Protein AF-A0A080N289-F1 (afdb_monomer_lite)

Structure (mmCIF, N/CA/C/O backbone):
data_AF-A0A080N289-F1
#
_entry.id   AF-A0A080N289-F1
#
loop_
_atom_site.group_PDB
_atom_site.id
_atom_site.type_symbol
_atom_site.label_atom_id
_atom_site.label_alt_id
_atom_site.label_comp_id
_atom_site.label_asym_id
_atom_site.label_entity_id
_atom_site.label_seq_id
_atom_site.pdbx_PDB_ins_code
_atom_site.Cartn_x
_atom_site.Cartn_y
_atom_site.Cartn_z
_atom_site.occupancy
_atom_site.B_iso_or_equiv
_atom_site.auth_seq_id
_atom_site.auth_comp_id
_atom_site.auth_asym_id
_atom_site.auth_atom_id
_atom_site.pdbx_PDB_model_num
ATOM 1 N N . MET A 1 1 ? -52.847 -7.369 46.283 1.00 54.53 1 MET A N 1
ATOM 2 C CA . MET A 1 1 ? -52.368 -6.307 47.189 1.00 54.53 1 MET A CA 1
ATOM 3 C C . MET A 1 1 ? -50.982 -5.919 46.715 1.00 54.53 1 MET A C 1
ATOM 5 O O . MET A 1 1 ? -50.168 -6.812 46.526 1.00 54.53 1 MET A O 1
ATOM 9 N N . ALA A 1 2 ? -50.758 -4.653 46.368 1.00 59.72 2 ALA A N 1
ATOM 10 C CA . ALA A 1 2 ? -49.418 -4.186 46.033 1.00 59.72 2 ALA A CA 1
ATOM 11 C C . ALA A 1 2 ? -48.686 -3.954 47.357 1.00 59.72 2 ALA A C 1
ATOM 13 O O . ALA A 1 2 ? -49.132 -3.120 48.137 1.00 59.72 2 ALA A O 1
ATOM 14 N N . GLU A 1 3 ? -47.638 -4.728 47.634 1.00 76.12 3 GLU A N 1
ATOM 15 C CA . GLU A 1 3 ? -46.719 -4.425 48.734 1.00 76.12 3 GLU A CA 1
ATOM 16 C C . GLU A 1 3 ? -46.164 -3.019 48.518 1.00 76.12 3 GLU A C 1
ATOM 18 O O . GLU A 1 3 ? -45.589 -2.711 47.465 1.00 76.12 3 GLU A O 1
ATOM 23 N N . GLU A 1 4 ? -46.410 -2.149 49.489 1.00 86.12 4 GLU A N 1
ATOM 24 C CA . GLU A 1 4 ? -45.895 -0.794 49.487 1.00 86.12 4 GLU A CA 1
ATOM 25 C C . GLU A 1 4 ? -44.380 -0.879 49.689 1.00 86.12 4 GLU A C 1
ATOM 27 O O . GLU A 1 4 ? -43.896 -1.416 50.682 1.00 86.12 4 GLU A O 1
ATOM 32 N N . LYS A 1 5 ? -43.614 -0.445 48.684 1.00 91.31 5 LYS A N 1
ATOM 33 C CA . LYS A 1 5 ? -42.153 -0.522 48.748 1.00 91.31 5 LYS A CA 1
ATOM 34 C C . LYS A 1 5 ? -41.648 0.459 49.797 1.00 91.31 5 LYS A C 1
ATOM 36 O O . LYS A 1 5 ? -41.964 1.646 49.710 1.00 91.31 5 LYS A O 1
ATOM 41 N N . THR A 1 6 ? -40.798 -0.018 50.700 1.00 94.50 6 THR A N 1
ATOM 42 C CA . THR A 1 6 ? -40.092 0.843 51.649 1.00 94.50 6 THR A CA 1
ATOM 43 C C . THR A 1 6 ? -39.233 1.875 50.900 1.00 94.50 6 THR A C 1
ATOM 45 O O . THR A 1 6 ? -38.736 1.600 49.793 1.00 94.50 6 THR A O 1
ATOM 48 N N . PRO A 1 7 ? -39.085 3.100 51.436 1.00 95.81 7 PRO A N 1
ATOM 49 C CA . PRO A 1 7 ? -38.303 4.151 50.786 1.00 95.81 7 PRO A CA 1
ATOM 50 C C . PRO A 1 7 ? -36.846 3.726 50.527 1.00 95.81 7 PRO A C 1
ATOM 52 O O . PRO A 1 7 ? -36.263 4.121 49.513 1.00 95.81 7 PRO A O 1
ATOM 55 N N . GLU A 1 8 ? -36.283 2.861 51.369 1.00 96.06 8 GLU A N 1
ATOM 56 C CA . GLU A 1 8 ? -34.953 2.264 51.238 1.00 96.06 8 GLU A CA 1
ATOM 57 C C . GLU A 1 8 ? -34.857 1.372 49.991 1.00 96.06 8 GLU A C 1
ATOM 59 O O . GLU A 1 8 ? -33.937 1.530 49.182 1.00 96.06 8 GLU A O 1
ATOM 64 N N . ILE A 1 9 ? -35.841 0.491 49.767 1.00 95.00 9 ILE A N 1
ATOM 65 C CA . ILE A 1 9 ? -35.911 -0.358 48.568 1.00 95.00 9 ILE A CA 1
ATOM 66 C C . ILE A 1 9 ? -36.059 0.495 47.304 1.00 95.00 9 ILE A C 1
ATOM 68 O O . ILE A 1 9 ? -35.406 0.223 46.291 1.00 95.00 9 ILE A O 1
ATOM 72 N N . VAL A 1 10 ? -36.871 1.557 47.348 1.00 95.94 10 VAL A N 1
ATOM 73 C CA . VAL A 1 10 ? -37.008 2.496 46.221 1.00 95.94 10 VAL A CA 1
ATOM 74 C C . VAL A 1 10 ? -35.675 3.190 45.923 1.00 95.94 10 VAL A C 1
ATOM 76 O O . VAL A 1 10 ? -35.299 3.320 44.752 1.00 95.94 10 VAL A O 1
ATOM 79 N N . ASN A 1 11 ? -34.935 3.608 46.952 1.00 96.62 11 ASN A N 1
ATOM 80 C CA . ASN A 1 11 ? -33.621 4.226 46.791 1.00 96.62 11 ASN A CA 1
ATOM 81 C C . ASN A 1 11 ? -32.588 3.244 46.210 1.00 96.62 11 ASN A C 1
ATOM 83 O O . ASN A 1 11 ? -31.896 3.570 45.244 1.00 96.62 11 ASN A O 1
ATOM 87 N N . MET A 1 12 ? -32.547 2.007 46.713 1.00 96.81 12 MET A N 1
ATOM 88 C CA . MET A 1 12 ? -31.700 0.940 46.174 1.00 96.81 12 MET A CA 1
ATOM 89 C C . MET A 1 12 ? -32.019 0.655 44.697 1.00 96.81 12 MET A C 1
ATOM 91 O O . MET A 1 12 ? -31.103 0.535 43.882 1.00 96.81 12 MET A O 1
ATOM 95 N N . GLU A 1 13 ? -33.297 0.586 44.307 1.00 95.94 13 GLU A N 1
ATOM 96 C CA . GLU A 1 13 ? -33.691 0.405 42.903 1.00 95.94 13 GLU A CA 1
ATOM 97 C C . GLU A 1 13 ? -33.211 1.560 42.011 1.00 95.94 13 GLU A C 1
ATOM 99 O O . GLU A 1 13 ? -32.752 1.323 40.886 1.00 95.94 13 GLU A O 1
ATOM 104 N N . ARG A 1 14 ? -33.299 2.808 42.493 1.00 97.44 14 ARG A N 1
ATOM 105 C CA . ARG A 1 14 ? -32.785 3.990 41.779 1.00 97.44 14 ARG A CA 1
ATOM 106 C C . ARG A 1 14 ? -31.269 3.917 41.616 1.00 97.44 14 ARG A C 1
ATOM 108 O O . ARG A 1 14 ? -30.787 4.053 40.491 1.00 97.44 14 ARG A O 1
ATOM 115 N N . ALA A 1 15 ? -30.534 3.618 42.686 1.00 97.38 15 ALA A N 1
ATOM 116 C CA . ALA A 1 15 ? -29.082 3.455 42.641 1.00 97.38 15 ALA A CA 1
ATOM 117 C C . ALA A 1 15 ? -28.666 2.303 41.708 1.00 97.38 15 ALA A C 1
ATOM 119 O O . ALA A 1 15 ? -27.735 2.436 40.915 1.00 97.38 15 ALA A O 1
ATOM 120 N N . GLN A 1 16 ? -29.416 1.196 41.703 1.00 97.31 16 GLN A N 1
ATOM 121 C CA . GLN A 1 16 ? -29.164 0.069 40.807 1.00 97.31 16 GLN A CA 1
ATOM 122 C C . GLN A 1 16 ? -29.378 0.444 39.336 1.00 97.31 16 GLN A C 1
ATOM 124 O O . GLN A 1 16 ? -28.618 0.004 38.470 1.00 97.31 16 GLN A O 1
ATOM 129 N N . LYS A 1 17 ? -30.420 1.227 39.029 1.00 97.81 17 LYS A N 1
ATOM 130 C CA . LYS A 1 17 ? -30.654 1.746 37.673 1.00 97.81 17 LYS A CA 1
ATOM 131 C C . LYS A 1 17 ? -29.531 2.691 37.247 1.00 97.81 17 LYS A C 1
ATOM 133 O O . LYS A 1 17 ? -29.008 2.504 36.153 1.00 97.81 17 LYS A O 1
ATOM 138 N N . ALA A 1 18 ? -29.119 3.613 38.118 1.00 97.81 18 ALA A N 1
ATOM 139 C CA . ALA A 1 18 ? -28.013 4.532 37.857 1.00 97.81 18 ALA A CA 1
ATOM 140 C C . ALA A 1 18 ? -26.696 3.783 37.590 1.00 97.81 18 ALA A C 1
ATOM 142 O O . ALA A 1 18 ? -26.040 4.036 36.584 1.00 97.81 18 ALA A O 1
ATOM 143 N N . TYR A 1 19 ? -26.353 2.779 38.406 1.00 98.06 19 TYR A N 1
ATOM 144 C CA . TYR A 1 19 ? -25.173 1.938 38.176 1.00 98.06 19 TYR A CA 1
ATOM 145 C C . TYR A 1 19 ? -25.240 1.174 36.848 1.00 98.06 19 TYR A C 1
ATOM 147 O O . TYR A 1 19 ? -24.257 1.108 36.111 1.00 98.06 19 TYR A O 1
ATOM 155 N N . LYS A 1 20 ? -26.405 0.612 36.496 1.00 97.94 20 LYS A N 1
ATOM 156 C CA . LYS A 1 20 ? -26.589 -0.051 35.193 1.00 97.94 20 LYS A CA 1
ATOM 157 C C . LYS A 1 20 ? -26.393 0.919 34.029 1.00 97.94 20 LYS A C 1
ATOM 159 O O . LYS A 1 20 ? -25.744 0.534 33.062 1.00 97.94 20 LYS A O 1
ATOM 164 N N . GLN A 1 21 ? -26.930 2.136 34.132 1.00 98.12 21 GLN A N 1
ATOM 165 C CA . GLN A 1 21 ? -26.775 3.186 33.124 1.00 98.12 21 GLN A CA 1
ATOM 166 C C . GLN A 1 21 ? -25.309 3.610 32.978 1.00 98.12 21 GLN A C 1
ATOM 168 O O . GLN A 1 21 ? -24.787 3.572 31.866 1.00 98.12 21 GLN A O 1
ATOM 173 N N . ALA A 1 22 ? -24.622 3.898 34.088 1.00 98.00 22 ALA A N 1
ATOM 174 C CA . ALA A 1 22 ? -23.199 4.242 34.094 1.00 98.00 22 ALA A CA 1
ATOM 175 C C . ALA A 1 22 ? -22.341 3.118 33.490 1.00 98.00 22 ALA A C 1
ATOM 177 O O . ALA A 1 22 ? -21.486 3.356 32.641 1.00 98.00 22 ALA A O 1
ATOM 178 N N . ARG A 1 23 ? -22.628 1.857 33.840 1.00 98.19 23 ARG A N 1
ATOM 179 C CA . ARG A 1 23 ? -21.943 0.692 33.264 1.00 98.19 23 ARG A CA 1
ATOM 180 C C . ARG A 1 23 ? -22.181 0.549 31.763 1.00 98.19 23 ARG A C 1
ATOM 182 O O . ARG A 1 23 ? -21.256 0.172 31.044 1.00 98.19 23 ARG A O 1
ATOM 189 N N . SER A 1 24 ? -23.408 0.774 31.288 1.00 97.50 24 SER A N 1
ATOM 190 C CA . SER A 1 24 ? -23.693 0.728 29.851 1.00 97.50 24 SER A CA 1
ATOM 191 C C . SER A 1 24 ? -23.021 1.868 29.092 1.00 97.50 24 SER A C 1
ATOM 193 O O . SER A 1 24 ? -22.493 1.601 28.018 1.00 97.50 24 SER A O 1
ATOM 195 N N . ALA A 1 25 ? -22.992 3.077 29.665 1.00 97.94 25 ALA A N 1
ATOM 196 C CA . ALA A 1 25 ? -22.320 4.239 29.089 1.00 97.94 25 ALA A CA 1
ATOM 197 C C . ALA A 1 25 ? -20.815 3.974 28.949 1.00 97.94 25 ALA A C 1
ATOM 199 O O . ALA A 1 25 ? -20.335 3.876 27.828 1.00 97.94 25 ALA A O 1
ATOM 200 N N . TYR A 1 26 ? -20.128 3.632 30.048 1.00 98.00 26 TYR A N 1
ATOM 201 C CA . TYR A 1 26 ? -18.701 3.275 30.030 1.00 98.00 26 TYR A CA 1
ATOM 202 C C . TYR A 1 26 ? -18.375 2.175 29.007 1.00 98.00 26 TYR A C 1
ATOM 204 O O . TYR A 1 26 ? -17.393 2.246 28.268 1.00 98.00 26 TYR A O 1
ATOM 212 N N . LYS A 1 27 ? -19.212 1.128 28.928 1.00 98.25 27 LYS A N 1
ATOM 213 C CA . LYS A 1 27 ? -19.025 0.057 27.939 1.00 98.25 27 LYS A CA 1
ATOM 214 C C . LYS A 1 27 ? -19.162 0.576 26.501 1.00 98.25 27 LYS A C 1
ATOM 216 O O . LYS A 1 27 ? -18.418 0.103 25.641 1.00 98.25 27 LYS A O 1
ATOM 221 N N . SER A 1 28 ? -20.121 1.466 26.244 1.00 97.75 28 SER A N 1
ATOM 222 C CA . SER A 1 28 ? -20.318 2.092 24.934 1.00 97.75 28 SER A CA 1
ATOM 223 C C . SER A 1 28 ? -19.118 2.958 24.576 1.00 97.75 28 SER A C 1
ATOM 225 O O . SER A 1 28 ? -18.465 2.680 23.576 1.00 97.75 28 SER A O 1
ATOM 227 N N . ASP A 1 29 ? -18.746 3.891 25.452 1.00 97.75 29 ASP A N 1
ATOM 228 C CA . ASP A 1 29 ? -17.653 4.839 25.229 1.00 97.75 29 ASP A CA 1
ATOM 229 C C . ASP A 1 29 ? -16.335 4.105 24.962 1.00 97.75 29 ASP A C 1
ATOM 231 O O . ASP A 1 29 ? -15.631 4.377 23.987 1.00 97.75 29 ASP A O 1
ATOM 235 N N . ARG A 1 30 ? -16.033 3.074 25.764 1.00 98.12 30 ARG A N 1
ATOM 236 C CA . ARG A 1 30 ? -14.853 2.223 25.557 1.00 98.12 30 ARG A CA 1
ATOM 237 C C . ARG A 1 30 ? -14.904 1.476 24.222 1.00 98.12 30 ARG A C 1
ATOM 239 O O . ARG A 1 30 ? -13.872 1.302 23.571 1.00 98.12 30 ARG A O 1
ATOM 246 N N . SER A 1 31 ? -16.078 0.989 23.819 1.00 97.56 31 SER A N 1
ATOM 247 C CA . SER A 1 31 ? -16.265 0.311 22.530 1.00 97.56 31 SER A CA 1
ATOM 248 C C . SER A 1 31 ? -16.049 1.269 21.357 1.00 97.56 31 SER A C 1
ATOM 250 O O . SER A 1 31 ? -15.372 0.907 20.390 1.00 97.56 31 SER A O 1
ATOM 252 N N . ASP A 1 32 ? -16.573 2.488 21.456 1.00 97.94 32 ASP A N 1
ATOM 253 C CA . ASP A 1 32 ? -16.460 3.520 20.429 1.00 97.94 32 ASP A CA 1
ATOM 254 C C . ASP A 1 32 ? -15.014 4.001 20.290 1.00 97.94 32 ASP A C 1
ATOM 256 O O . ASP A 1 32 ? -14.463 3.977 19.187 1.00 97.94 32 ASP A O 1
ATOM 260 N N . ALA A 1 33 ? -14.337 4.294 21.404 1.00 97.75 33 ALA A N 1
ATOM 261 C CA . ALA A 1 33 ? -12.923 4.659 21.407 1.00 97.75 33 ALA A CA 1
ATOM 262 C C . ALA A 1 33 ? -12.034 3.543 20.824 1.00 97.75 33 ALA A C 1
ATOM 264 O O . ALA A 1 33 ? -11.161 3.799 19.990 1.00 97.75 33 ALA A O 1
ATOM 265 N N . LYS A 1 34 ? -12.304 2.274 21.170 1.00 98.19 34 LYS A N 1
ATOM 266 C CA . LYS A 1 34 ? -11.598 1.118 20.588 1.00 98.19 34 LYS A CA 1
ATOM 267 C C . LYS A 1 34 ? -11.824 1.000 19.080 1.00 98.19 34 LYS A C 1
ATOM 269 O O . LYS A 1 34 ? -10.902 0.653 18.337 1.00 98.19 34 LYS A O 1
ATOM 274 N N . SER A 1 35 ? -13.050 1.244 18.619 1.00 98.12 35 SER A N 1
ATOM 275 C CA . SER A 1 35 ? -13.394 1.246 17.195 1.00 98.12 35 SER A CA 1
ATOM 276 C C . SER A 1 35 ? -12.635 2.344 16.448 1.00 98.12 35 SER A C 1
ATOM 278 O O . SER A 1 35 ? -12.062 2.074 15.391 1.00 98.12 35 SER A O 1
ATOM 280 N N . THR A 1 36 ? -12.558 3.547 17.022 1.00 97.94 36 THR A N 1
ATOM 281 C CA . THR A 1 36 ? -11.788 4.679 16.486 1.00 97.94 36 THR A CA 1
ATOM 282 C C . THR A 1 36 ? -10.299 4.357 16.381 1.00 97.94 36 THR A C 1
ATOM 284 O O . THR A 1 36 ? -9.738 4.503 15.296 1.00 97.94 36 THR A O 1
ATOM 287 N N . LEU A 1 37 ? -9.680 3.807 17.433 1.00 98.31 37 LEU A N 1
ATOM 288 C CA . LEU A 1 37 ? -8.286 3.346 17.391 1.00 98.31 37 LEU A CA 1
ATOM 289 C C . LEU A 1 37 ? -8.055 2.330 16.265 1.00 98.31 37 LEU A C 1
ATOM 291 O O . LEU A 1 37 ? -7.133 2.474 15.464 1.00 98.31 37 LEU A O 1
ATOM 295 N N . LYS A 1 38 ? -8.933 1.329 16.143 1.00 98.44 38 LYS A N 1
ATOM 296 C CA . LYS A 1 38 ? -8.823 0.313 15.089 1.00 98.44 38 LYS A CA 1
ATOM 297 C C . LYS A 1 38 ? -8.975 0.906 13.684 1.00 98.44 38 LYS A C 1
ATOM 299 O O . LYS A 1 38 ? -8.338 0.425 12.750 1.00 98.44 38 LYS A O 1
ATOM 304 N N . LYS A 1 39 ? -9.841 1.909 13.506 1.00 98.31 39 LYS A N 1
ATOM 305 C CA . LYS A 1 39 ? -9.997 2.623 12.229 1.00 98.31 39 LYS A CA 1
ATOM 306 C C . LYS A 1 39 ? -8.739 3.419 11.886 1.00 98.31 39 LYS A C 1
ATOM 308 O O . LYS A 1 39 ? -8.278 3.300 10.757 1.00 98.31 39 LYS A O 1
ATOM 313 N N . ALA A 1 40 ? -8.169 4.146 12.849 1.00 98.25 40 ALA A N 1
ATOM 314 C CA . ALA A 1 40 ? -6.929 4.897 12.660 1.00 98.25 40 ALA A CA 1
ATOM 315 C C . ALA A 1 40 ? -5.768 3.972 12.258 1.00 98.25 40 ALA A C 1
ATOM 317 O O . ALA A 1 40 ? -5.129 4.204 11.238 1.00 98.25 40 ALA A O 1
ATOM 318 N N . GLN A 1 41 ? -5.581 2.858 12.978 1.00 98.38 41 GLN A N 1
ATOM 319 C CA . GLN A 1 41 ? -4.574 1.840 12.643 1.00 98.38 41 GLN A CA 1
ATOM 320 C C . GLN A 1 41 ? -4.761 1.284 11.226 1.00 98.38 41 GLN A C 1
ATOM 322 O O . GLN A 1 41 ? -3.815 1.219 10.452 1.00 98.38 41 GLN A O 1
ATOM 327 N N . ARG A 1 42 ? -5.997 0.928 10.853 1.00 98.44 42 ARG A N 1
ATOM 328 C CA . ARG A 1 42 ? -6.297 0.425 9.503 1.00 98.44 42 ARG A CA 1
ATOM 329 C C . ARG A 1 42 ? -6.046 1.454 8.406 1.00 98.44 42 ARG A C 1
ATOM 331 O O . ARG A 1 42 ? -5.695 1.044 7.306 1.00 98.44 42 ARG A O 1
ATOM 338 N N . SER A 1 43 ? -6.292 2.737 8.675 1.00 98.06 43 SER A N 1
ATOM 339 C CA . SER A 1 43 ? -5.995 3.810 7.723 1.00 98.06 43 SER A CA 1
ATOM 340 C C . SER A 1 43 ? -4.492 3.900 7.502 1.00 98.06 43 SER A C 1
ATOM 342 O O . SER A 1 43 ? -4.049 3.681 6.384 1.00 98.06 43 SER A O 1
ATOM 344 N N . HIS A 1 44 ? -3.719 4.050 8.581 1.00 98.25 44 HIS A N 1
ATOM 345 C CA . HIS A 1 44 ? -2.257 4.079 8.529 1.00 98.25 44 HIS A CA 1
ATOM 346 C C . HIS A 1 44 ? -1.678 2.854 7.796 1.00 98.25 44 HIS A C 1
ATOM 348 O O . HIS A 1 44 ? -0.896 2.992 6.859 1.00 98.25 44 HIS A O 1
ATOM 354 N N . ASP A 1 45 ? -2.119 1.640 8.145 1.00 98.06 45 ASP A N 1
ATOM 355 C CA . ASP A 1 45 ? -1.656 0.415 7.482 1.00 98.06 45 ASP A CA 1
ATOM 356 C C . ASP A 1 45 ? -1.994 0.392 5.983 1.00 98.06 45 ASP A C 1
ATOM 358 O O . ASP A 1 45 ? -1.247 -0.171 5.180 1.00 98.06 45 ASP A O 1
ATOM 362 N N . LYS A 1 46 ? -3.143 0.958 5.594 1.00 98.44 46 LYS A N 1
ATOM 363 C CA . LYS A 1 46 ? -3.547 1.068 4.189 1.00 98.44 46 LYS A CA 1
ATOM 364 C C . LYS A 1 46 ? -2.654 2.060 3.448 1.00 98.44 46 LYS A C 1
ATOM 366 O O . LYS A 1 46 ? -2.261 1.758 2.325 1.00 98.44 46 LYS A O 1
ATOM 371 N N . ASP A 1 47 ? -2.329 3.185 4.068 1.00 97.94 47 ASP A N 1
ATOM 372 C CA . ASP A 1 47 ? -1.502 4.231 3.471 1.00 97.94 47 ASP A CA 1
ATOM 373 C C . ASP A 1 47 ? -0.067 3.721 3.258 1.00 97.94 47 ASP A C 1
ATOM 375 O O . ASP A 1 47 ? 0.447 3.780 2.139 1.00 97.94 47 ASP A O 1
ATOM 379 N N . VAL A 1 48 ? 0.517 3.051 4.262 1.00 98.38 48 VAL A N 1
ATOM 380 C CA . VAL A 1 48 ? 1.823 2.376 4.137 1.00 98.38 48 VAL A CA 1
ATOM 381 C C . VAL A 1 48 ? 1.810 1.334 3.016 1.00 98.38 48 VAL A C 1
ATOM 383 O O . VAL A 1 48 ? 2.692 1.343 2.159 1.00 98.38 48 VAL A O 1
ATOM 386 N N . LYS A 1 49 ? 0.792 0.464 2.965 1.00 98.31 49 LYS A N 1
ATOM 387 C CA . LYS A 1 49 ? 0.672 -0.540 1.893 1.00 98.31 49 LYS A CA 1
ATOM 388 C C . LYS A 1 49 ? 0.504 0.084 0.514 1.00 98.31 49 LYS A C 1
ATOM 390 O O . LYS A 1 49 ? 1.003 -0.464 -0.463 1.00 98.31 49 LYS A O 1
ATOM 395 N N . SER A 1 50 ? -0.218 1.198 0.415 1.00 97.81 50 SER A N 1
ATOM 396 C CA . SER A 1 50 ? -0.388 1.919 -0.845 1.00 97.81 50 SER A CA 1
ATOM 397 C C . SER A 1 50 ? 0.945 2.486 -1.336 1.00 97.81 50 SER A C 1
ATOM 399 O O . SER A 1 50 ? 1.254 2.356 -2.518 1.00 97.81 50 SER A O 1
ATOM 401 N N . ALA A 1 51 ? 1.757 3.053 -0.439 1.00 98.00 51 ALA A N 1
ATOM 402 C CA . ALA A 1 51 ? 3.093 3.549 -0.766 1.00 98.00 51 ALA A CA 1
ATOM 403 C C . ALA A 1 51 ? 4.058 2.410 -1.156 1.00 98.00 51 ALA A C 1
ATOM 405 O O . ALA A 1 51 ? 4.790 2.520 -2.137 1.00 98.00 51 ALA A O 1
ATOM 406 N N . GLU A 1 52 ? 4.018 1.279 -0.444 1.00 98.12 52 GLU A N 1
ATOM 407 C CA . GLU A 1 52 ? 4.797 0.080 -0.793 1.00 98.12 52 GLU A CA 1
ATOM 408 C C . GLU A 1 52 ? 4.408 -0.477 -2.167 1.00 98.12 52 GLU A C 1
ATOM 410 O O . GLU A 1 52 ? 5.278 -0.830 -2.963 1.00 98.12 52 GLU A O 1
ATOM 415 N N . LYS A 1 53 ? 3.107 -0.501 -2.478 1.00 98.31 53 LYS A N 1
ATOM 416 C CA . LYS A 1 53 ? 2.603 -0.911 -3.792 1.00 98.31 53 LYS A CA 1
ATOM 417 C C . LYS A 1 53 ? 3.094 0.015 -4.906 1.00 98.31 53 LYS A C 1
ATOM 419 O O . LYS A 1 53 ? 3.471 -0.483 -5.958 1.00 98.31 53 LYS A O 1
ATOM 424 N N . ALA A 1 54 ? 3.139 1.327 -4.672 1.00 97.00 54 ALA A N 1
ATOM 425 C CA . ALA A 1 54 ? 3.663 2.284 -5.647 1.00 97.00 54 ALA A CA 1
ATOM 426 C C . ALA A 1 54 ? 5.160 2.059 -5.944 1.00 97.00 54 ALA A C 1
ATOM 428 O O . ALA A 1 54 ? 5.571 2.110 -7.101 1.00 97.00 54 ALA A O 1
ATOM 429 N N . LEU A 1 55 ? 5.972 1.745 -4.924 1.00 98.06 55 LEU A N 1
ATOM 430 C CA . LEU A 1 55 ? 7.379 1.375 -5.124 1.00 98.06 55 LEU A CA 1
ATOM 431 C C . LEU A 1 55 ? 7.518 0.101 -5.969 1.00 98.06 55 LEU A C 1
ATOM 433 O O . LEU A 1 55 ? 8.379 0.036 -6.847 1.00 98.06 55 LEU A O 1
ATOM 437 N N . GLU A 1 56 ? 6.694 -0.912 -5.700 1.00 98.25 56 GLU A N 1
ATOM 438 C CA . GLU A 1 56 ? 6.730 -2.161 -6.462 1.00 98.25 56 GLU A CA 1
ATOM 439 C C . GLU A 1 56 ? 6.286 -1.952 -7.913 1.00 98.25 56 GLU A C 1
ATOM 441 O O . GLU A 1 56 ? 6.942 -2.442 -8.825 1.00 98.25 56 GLU A O 1
ATOM 446 N N . GLU A 1 57 ? 5.246 -1.149 -8.153 1.00 97.38 57 GLU A N 1
ATOM 447 C CA . GLU A 1 57 ? 4.813 -0.778 -9.505 1.00 97.38 57 GLU A CA 1
ATOM 448 C C . GLU A 1 57 ? 5.925 -0.068 -10.294 1.00 97.38 57 GLU A C 1
ATOM 450 O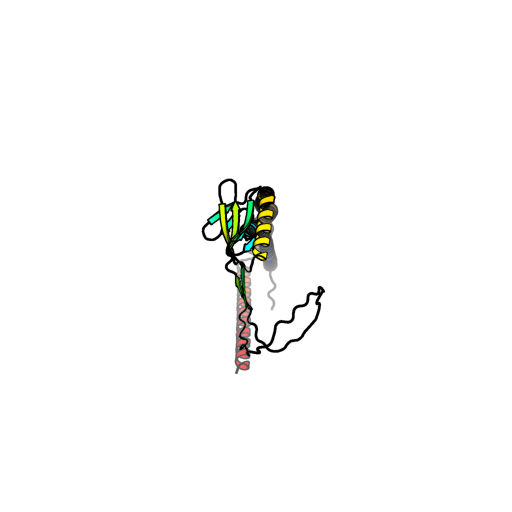 O . GLU A 1 57 ? 6.131 -0.373 -11.472 1.00 97.38 57 GLU A O 1
ATOM 455 N N . GLU A 1 58 ? 6.695 0.826 -9.660 1.00 97.31 58 GLU A N 1
ATOM 456 C CA . GLU A 1 58 ? 7.863 1.441 -10.303 1.00 97.31 58 GLU A CA 1
ATOM 457 C C . GLU A 1 58 ? 8.961 0.417 -10.613 1.00 97.31 58 GLU A C 1
ATOM 459 O O . GLU A 1 58 ? 9.553 0.475 -11.689 1.00 97.31 58 GLU A O 1
ATOM 464 N N . ARG A 1 59 ? 9.214 -0.559 -9.732 1.00 97.38 59 ARG A N 1
ATOM 465 C CA . ARG A 1 59 ? 10.182 -1.639 -9.997 1.00 97.38 59 ARG A CA 1
ATOM 466 C C . ARG A 1 59 ? 9.728 -2.543 -11.135 1.00 97.38 59 ARG A C 1
ATOM 468 O O . ARG A 1 59 ? 10.509 -2.807 -12.046 1.00 97.38 59 ARG A O 1
ATOM 475 N N . GLU A 1 60 ? 8.468 -2.966 -11.127 1.00 97.44 60 GLU A N 1
ATOM 476 C CA . GLU A 1 60 ? 7.878 -3.751 -12.210 1.00 97.44 60 GLU A CA 1
ATOM 477 C C . GLU A 1 60 ? 7.931 -3.007 -13.545 1.00 97.44 60 GLU A C 1
ATOM 479 O O . GLU A 1 60 ? 8.182 -3.605 -14.588 1.00 97.44 60 GLU A O 1
ATOM 484 N N . ARG A 1 61 ? 7.716 -1.687 -13.544 1.00 96.62 61 ARG A N 1
ATOM 485 C CA . ARG A 1 61 ? 7.828 -0.872 -14.758 1.00 96.62 61 ARG A CA 1
ATOM 486 C C . ARG A 1 61 ? 9.228 -0.949 -15.370 1.00 96.62 61 ARG A C 1
ATOM 488 O O . ARG A 1 61 ? 9.345 -0.889 -16.594 1.00 96.62 61 ARG A O 1
ATOM 495 N N . LEU A 1 62 ? 10.270 -1.077 -14.548 1.00 95.44 62 LEU A N 1
ATOM 496 C CA . LEU A 1 62 ? 11.653 -1.200 -15.014 1.00 95.44 62 LEU A CA 1
ATOM 497 C C . LEU A 1 62 ? 11.989 -2.602 -15.526 1.00 95.44 62 LEU A C 1
ATOM 499 O O . LEU A 1 62 ? 12.816 -2.726 -16.424 1.00 95.44 62 LEU A O 1
ATOM 503 N N . THR A 1 63 ? 11.333 -3.639 -15.003 1.00 97.06 63 THR A N 1
ATOM 504 C CA . THR A 1 63 ? 11.542 -5.030 -15.436 1.00 97.06 63 THR A CA 1
ATOM 505 C C . THR A 1 63 ? 10.689 -5.429 -16.638 1.00 97.06 63 THR A C 1
ATOM 507 O O . THR A 1 63 ? 10.835 -6.536 -17.153 1.00 97.06 63 THR A O 1
ATOM 510 N N . ARG A 1 64 ? 9.789 -4.560 -17.113 1.00 97.50 64 ARG A N 1
ATOM 511 C CA . ARG A 1 64 ? 9.000 -4.805 -18.326 1.00 97.50 64 ARG A CA 1
ATOM 512 C C . ARG A 1 64 ? 9.799 -4.420 -19.575 1.00 97.50 64 ARG A C 1
ATOM 514 O O . ARG A 1 64 ? 10.372 -3.331 -19.610 1.00 97.50 64 ARG A O 1
ATOM 521 N N . PRO A 1 65 ? 9.808 -5.268 -20.618 1.00 98.12 65 PRO A N 1
ATOM 522 C CA . PRO A 1 65 ? 10.462 -4.924 -21.869 1.00 98.12 65 PRO A CA 1
ATOM 523 C C . PRO A 1 65 ? 9.713 -3.780 -22.567 1.00 98.12 65 PRO A C 1
ATOM 525 O O . PRO A 1 65 ? 8.484 -3.784 -22.643 1.00 98.12 65 PRO A O 1
ATOM 528 N N . LEU A 1 66 ? 10.470 -2.821 -23.091 1.00 97.88 66 LEU A N 1
ATOM 529 C CA . LEU A 1 66 ? 10.008 -1.717 -23.930 1.00 97.88 66 LEU A CA 1
ATOM 530 C C . LEU A 1 66 ? 9.529 -2.210 -25.293 1.00 97.88 66 LEU A C 1
ATOM 532 O O . LEU A 1 66 ? 8.477 -1.805 -25.777 1.00 97.88 66 LEU A O 1
ATOM 536 N N . ALA A 1 67 ? 10.317 -3.098 -25.892 1.00 98.31 67 ALA A N 1
ATOM 537 C CA . ALA A 1 67 ? 10.062 -3.671 -27.201 1.00 98.31 67 ALA A CA 1
ATOM 538 C C . ALA A 1 67 ? 10.583 -5.109 -27.249 1.00 98.31 67 ALA A C 1
ATOM 540 O O . ALA A 1 67 ? 11.410 -5.537 -26.435 1.00 98.31 67 ALA A O 1
ATOM 541 N N . SER A 1 68 ? 10.080 -5.897 -28.193 1.00 98.44 68 SER A N 1
ATOM 542 C CA . SER A 1 68 ? 10.551 -7.263 -28.413 1.00 98.44 68 SER A CA 1
ATOM 543 C C . SER A 1 68 ? 10.493 -7.613 -29.891 1.00 98.44 68 SER A C 1
ATOM 545 O O . SER A 1 68 ? 9.463 -7.428 -30.535 1.00 98.44 68 SER A O 1
ATOM 547 N N . PHE A 1 69 ? 11.586 -8.157 -30.420 1.00 98.38 69 PHE A N 1
ATOM 548 C CA . PHE A 1 69 ? 11.697 -8.538 -31.825 1.00 98.38 69 PHE A CA 1
ATOM 549 C C . PHE A 1 69 ? 12.680 -9.698 -31.993 1.00 98.38 69 PHE A C 1
ATOM 551 O O . PHE A 1 69 ? 13.717 -9.735 -31.341 1.00 98.38 69 PHE A O 1
ATOM 558 N N . ALA A 1 70 ? 12.348 -10.673 -32.847 1.00 96.69 70 ALA A N 1
ATOM 559 C CA . ALA A 1 70 ? 13.188 -11.849 -33.123 1.00 96.69 70 ALA A CA 1
ATOM 560 C C . ALA A 1 70 ? 13.702 -12.594 -31.862 1.00 96.69 70 ALA A C 1
ATOM 562 O O . ALA A 1 70 ? 14.790 -13.162 -31.854 1.00 96.69 70 ALA A O 1
ATOM 563 N N . GLY A 1 71 ? 12.919 -12.595 -30.774 1.00 97.12 71 GLY A N 1
ATOM 564 C CA . GLY A 1 71 ? 13.305 -13.204 -29.493 1.00 97.12 71 GLY A CA 1
ATOM 565 C C . GLY A 1 71 ? 14.273 -12.368 -28.644 1.00 97.12 71 GLY A C 1
ATOM 566 O O . GLY A 1 71 ? 14.626 -12.800 -27.547 1.00 97.12 71 GLY A O 1
ATOM 567 N N . ALA A 1 72 ? 14.681 -11.190 -29.118 1.00 98.38 72 ALA A N 1
ATOM 568 C CA . ALA A 1 72 ? 15.348 -10.175 -28.317 1.00 98.38 72 ALA A CA 1
ATOM 569 C C . ALA A 1 72 ? 14.319 -9.305 -27.582 1.00 98.38 72 ALA A C 1
ATOM 571 O O . ALA A 1 72 ? 13.229 -9.041 -28.099 1.00 98.38 72 ALA A O 1
ATOM 572 N N . LYS A 1 73 ? 14.672 -8.860 -26.376 1.00 98.69 73 LYS A N 1
ATOM 573 C CA . LYS A 1 73 ? 13.866 -7.986 -25.522 1.00 98.69 73 LYS A CA 1
ATOM 574 C C . LYS A 1 73 ? 14.686 -6.758 -25.157 1.00 98.69 73 LYS A C 1
ATOM 576 O O . LYS A 1 73 ? 15.780 -6.894 -24.617 1.00 98.69 73 LYS A O 1
ATOM 581 N N . LEU A 1 74 ? 14.156 -5.581 -25.459 1.00 98.50 74 LEU A N 1
ATOM 582 C CA . LEU A 1 74 ? 14.742 -4.302 -25.076 1.00 98.50 74 LEU A CA 1
ATOM 583 C C . LEU A 1 74 ? 14.156 -3.879 -23.730 1.00 98.50 74 LEU A C 1
ATOM 585 O O . LEU A 1 74 ? 12.938 -3.797 -23.607 1.00 98.50 74 LEU A O 1
ATOM 589 N N . TYR A 1 75 ? 15.001 -3.586 -22.752 1.00 98.38 75 TYR A N 1
ATOM 590 C CA . TYR A 1 75 ? 14.638 -2.969 -21.477 1.00 98.38 75 TYR A CA 1
ATOM 591 C C . TYR A 1 75 ? 15.210 -1.549 -21.416 1.00 98.38 75 TYR A C 1
ATOM 593 O O . TYR A 1 75 ? 15.860 -1.083 -22.350 1.00 98.38 75 TYR A O 1
ATOM 601 N N . TRP A 1 76 ? 14.949 -0.837 -20.321 1.00 96.81 76 TRP A N 1
ATOM 602 C CA . TRP A 1 76 ? 15.391 0.550 -20.158 1.00 96.81 76 TRP A CA 1
ATOM 603 C C . TRP A 1 76 ? 16.912 0.728 -20.144 1.00 96.81 76 TRP A C 1
ATOM 605 O O . TRP A 1 76 ? 17.395 1.789 -20.528 1.00 96.81 76 TRP A O 1
ATOM 615 N N . ASP A 1 77 ? 17.650 -0.276 -19.681 1.00 97.44 77 ASP A N 1
ATOM 616 C CA . ASP A 1 77 ? 19.092 -0.225 -19.430 1.00 97.44 77 ASP A CA 1
ATOM 617 C C . ASP A 1 77 ? 19.883 -1.320 -20.158 1.00 97.44 77 ASP A C 1
ATOM 619 O O . ASP A 1 77 ? 21.111 -1.265 -20.191 1.00 97.44 77 ASP A O 1
ATOM 623 N N . HIS A 1 78 ? 19.220 -2.312 -20.753 1.00 98.12 78 HIS A N 1
ATOM 624 C CA . HIS A 1 78 ? 19.888 -3.416 -21.439 1.00 98.12 78 HIS A CA 1
ATOM 625 C C . HIS A 1 78 ? 19.001 -4.087 -22.494 1.00 98.12 78 HIS A C 1
ATOM 627 O O . HIS A 1 78 ? 17.790 -3.876 -22.560 1.00 98.12 78 HIS A O 1
ATOM 633 N N . ILE A 1 79 ? 19.615 -4.939 -23.313 1.00 98.31 79 ILE A N 1
ATOM 634 C CA . ILE A 1 79 ? 18.944 -5.833 -24.258 1.00 98.31 79 ILE A CA 1
ATOM 635 C C . ILE A 1 79 ? 19.279 -7.271 -23.896 1.00 98.31 79 ILE A C 1
ATOM 637 O O . ILE A 1 79 ? 20.449 -7.631 -23.770 1.00 98.31 79 ILE A O 1
ATOM 641 N N . GLU A 1 80 ? 18.256 -8.113 -23.794 1.00 98.50 80 GLU A N 1
ATOM 642 C CA . GLU A 1 80 ? 18.415 -9.557 -23.647 1.00 98.50 80 GLU A CA 1
ATOM 643 C C . GLU A 1 80 ? 18.156 -10.256 -24.977 1.00 98.50 80 GLU A C 1
ATOM 645 O O . GLU A 1 80 ? 17.136 -10.032 -25.629 1.00 98.50 80 GLU A O 1
ATOM 650 N N . HIS A 1 81 ? 19.041 -11.172 -25.358 1.00 98.25 81 HIS A N 1
ATOM 651 C CA . HIS A 1 81 ? 18.814 -12.079 -26.475 1.00 98.25 81 HIS A CA 1
ATOM 652 C C . HIS A 1 81 ? 19.428 -13.446 -26.158 1.00 98.25 81 HIS A C 1
ATOM 654 O O . HIS A 1 81 ? 20.622 -13.577 -25.875 1.00 98.25 81 HIS A O 1
ATOM 660 N N . LYS A 1 82 ? 18.599 -14.495 -26.214 1.00 96.19 82 LYS A N 1
ATOM 661 C CA . LYS A 1 82 ? 18.961 -15.864 -25.806 1.00 96.19 82 LYS A CA 1
ATOM 662 C C . LYS A 1 82 ? 19.430 -15.908 -24.342 1.00 96.19 82 LYS A C 1
ATOM 664 O O . LYS A 1 82 ? 18.624 -15.694 -23.449 1.00 96.19 82 LYS A O 1
ATOM 669 N N . LYS A 1 83 ? 20.703 -16.229 -24.088 1.00 96.50 83 LYS A N 1
ATOM 670 C CA . LYS A 1 83 ? 21.313 -16.308 -22.744 1.00 96.50 83 LYS A CA 1
ATOM 671 C C . LYS A 1 83 ? 22.300 -15.164 -22.484 1.00 96.50 83 LYS A C 1
ATOM 673 O O . LYS A 1 83 ? 23.125 -15.261 -21.581 1.00 96.50 83 LYS A O 1
ATOM 678 N N . SER A 1 84 ? 22.259 -14.126 -23.312 1.00 96.88 84 SER A N 1
ATOM 679 C CA . SER A 1 84 ? 23.180 -12.998 -23.259 1.00 96.88 84 SER A CA 1
ATOM 680 C C . SER A 1 84 ? 22.404 -11.717 -22.991 1.00 96.88 84 SER A C 1
ATOM 682 O O . SER A 1 84 ? 21.315 -11.522 -23.531 1.00 96.88 84 SER A O 1
ATOM 684 N N . SER A 1 85 ? 22.992 -10.849 -22.175 1.00 98.00 85 SER A N 1
ATOM 685 C CA . SER A 1 85 ? 22.501 -9.503 -21.900 1.00 98.00 85 SER A CA 1
ATOM 686 C C . SER A 1 85 ? 23.586 -8.503 -22.288 1.00 98.00 85 SER A C 1
ATOM 688 O O . SER A 1 85 ? 24.770 -8.753 -22.046 1.00 98.00 85 SER A O 1
ATOM 690 N N . LEU A 1 86 ? 23.191 -7.414 -22.941 1.00 98.06 86 LEU A N 1
ATOM 691 C CA . LEU A 1 86 ? 24.066 -6.319 -23.342 1.00 98.06 86 LEU A CA 1
ATOM 692 C C . LEU A 1 86 ? 23.508 -5.019 -22.768 1.00 98.06 86 LEU A C 1
ATOM 694 O O . LEU A 1 86 ? 22.411 -4.611 -23.141 1.00 98.06 86 LEU A O 1
ATOM 698 N N . ALA A 1 87 ? 24.258 -4.385 -21.868 1.00 98.12 87 ALA A N 1
ATOM 699 C CA . ALA A 1 87 ? 23.895 -3.081 -21.324 1.00 98.12 87 ALA A CA 1
ATOM 700 C C . ALA A 1 87 ? 23.866 -2.021 -22.435 1.00 98.12 87 ALA A C 1
ATOM 702 O O . ALA A 1 87 ? 24.712 -2.029 -23.332 1.00 98.12 87 ALA A O 1
ATOM 703 N N . LEU A 1 88 ? 22.887 -1.121 -22.368 1.00 97.81 88 LEU A N 1
ATOM 704 C CA . LEU A 1 88 ? 22.814 0.044 -23.236 1.00 97.81 88 LEU A CA 1
ATOM 705 C C . LEU A 1 88 ? 23.839 1.077 -22.768 1.00 97.81 88 LEU A C 1
ATOM 707 O O . LEU A 1 88 ? 23.953 1.371 -21.580 1.00 97.81 88 LEU A O 1
ATOM 711 N N . GLU A 1 89 ? 24.560 1.652 -23.720 1.00 97.12 89 GLU A N 1
ATOM 712 C CA . GLU A 1 89 ? 25.535 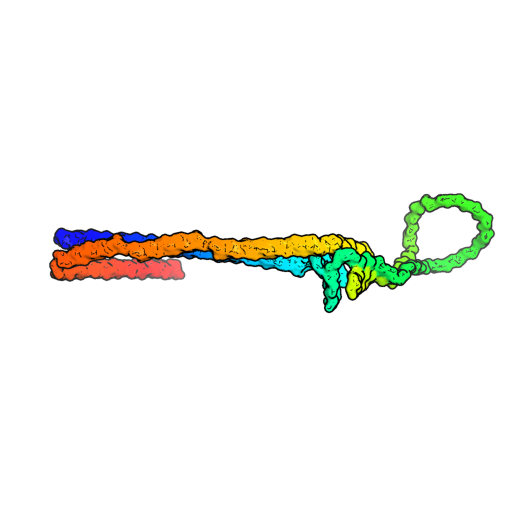2.713 -23.484 1.00 97.12 89 GLU A CA 1
ATOM 713 C C . GLU A 1 89 ? 25.223 3.886 -24.415 1.00 97.12 89 GLU A C 1
ATOM 715 O O . GLU A 1 89 ? 24.743 3.706 -25.538 1.00 97.12 89 GLU A O 1
ATOM 720 N N . GLU A 1 90 ? 25.508 5.103 -23.963 1.00 96.06 90 GLU A N 1
ATOM 721 C CA . GLU A 1 90 ? 25.421 6.272 -24.831 1.00 96.06 90 GLU A CA 1
ATOM 722 C C . GLU A 1 90 ? 26.455 6.154 -25.964 1.00 96.06 90 GLU A C 1
ATOM 724 O O . GLU A 1 90 ? 27.604 5.775 -25.741 1.00 96.06 90 GLU A O 1
ATOM 729 N N . GLY A 1 91 ? 26.041 6.440 -27.201 1.00 93.25 91 GLY A N 1
ATOM 730 C CA . GLY A 1 91 ? 26.894 6.260 -28.383 1.00 93.25 91 GLY A CA 1
ATOM 731 C C . GLY A 1 91 ? 27.008 4.814 -28.882 1.00 93.25 91 GLY A C 1
ATOM 732 O O . GLY A 1 91 ? 27.810 4.544 -29.776 1.00 93.25 91 GLY A O 1
ATOM 733 N N . MET A 1 92 ? 26.207 3.889 -28.345 1.00 96.94 92 MET A N 1
ATOM 734 C CA . MET A 1 92 ? 26.061 2.536 -28.880 1.00 96.94 92 MET A CA 1
ATOM 735 C C . MET A 1 92 ? 25.692 2.563 -30.370 1.00 96.94 92 MET A C 1
ATOM 737 O O . MET A 1 92 ? 24.777 3.272 -30.790 1.00 96.94 92 MET A O 1
ATOM 741 N N . VAL A 1 93 ? 26.394 1.757 -31.167 1.00 97.62 93 VAL A N 1
ATOM 742 C CA . VAL A 1 93 ? 26.169 1.660 -32.613 1.00 97.62 93 VAL A CA 1
ATOM 743 C C . VAL A 1 93 ? 25.225 0.497 -32.901 1.00 97.62 93 VAL A C 1
ATOM 745 O O . VAL A 1 93 ? 25.470 -0.635 -32.471 1.00 97.62 93 VAL A O 1
ATOM 748 N N . VAL A 1 94 ? 24.159 0.781 -33.648 1.00 97.94 94 VAL A N 1
ATOM 749 C CA . VAL A 1 94 ? 23.148 -0.188 -34.080 1.00 97.94 94 VAL A CA 1
ATOM 750 C C . VAL A 1 94 ? 23.143 -0.236 -35.604 1.00 97.94 94 VAL A C 1
ATOM 752 O O . VAL A 1 94 ? 22.873 0.763 -36.263 1.00 97.94 94 VAL A O 1
ATOM 755 N N . GLU A 1 95 ? 23.453 -1.397 -36.172 1.00 97.50 95 GLU A N 1
ATOM 756 C CA . GLU A 1 95 ? 23.538 -1.608 -37.619 1.00 97.50 95 GLU A CA 1
ATOM 757 C C . GLU A 1 95 ? 22.589 -2.732 -38.039 1.00 97.50 95 GLU A C 1
ATOM 759 O O . GLU A 1 95 ? 22.609 -3.817 -37.458 1.00 97.50 95 GLU A O 1
ATOM 764 N N . VAL A 1 96 ? 21.790 -2.501 -39.082 1.00 97.06 96 VAL A N 1
ATOM 765 C CA . VAL A 1 96 ? 20.996 -3.553 -39.732 1.00 97.06 96 VAL A CA 1
ATOM 766 C C . VAL A 1 96 ? 21.705 -3.957 -41.017 1.00 97.06 96 VAL A C 1
ATOM 768 O O . VAL A 1 96 ? 21.766 -3.184 -41.972 1.00 97.06 96 VAL A O 1
ATOM 771 N N . ASN A 1 97 ? 22.242 -5.173 -41.035 1.00 95.31 97 ASN A N 1
ATOM 772 C CA . ASN A 1 97 ? 23.015 -5.720 -42.142 1.00 95.31 97 ASN A CA 1
ATOM 773 C C . ASN A 1 97 ? 22.251 -6.875 -42.795 1.00 95.31 97 ASN A C 1
ATOM 775 O O . ASN A 1 97 ? 21.742 -7.758 -42.107 1.00 95.31 97 ASN A O 1
ATOM 779 N N . SER A 1 98 ? 22.213 -6.911 -44.125 1.00 91.62 98 SER A N 1
ATOM 780 C CA . SER A 1 98 ? 21.694 -8.049 -44.891 1.00 91.62 98 SER A CA 1
ATOM 781 C C . SER A 1 98 ? 22.830 -8.743 -45.636 1.00 91.62 98 SER A C 1
ATOM 783 O O . SER A 1 98 ? 23.638 -8.070 -46.274 1.00 91.62 98 SER A O 1
ATOM 785 N N . SER A 1 99 ? 22.874 -10.072 -45.616 1.00 86.88 99 SER A N 1
ATOM 786 C CA . SER A 1 99 ? 23.780 -10.868 -46.453 1.00 86.88 99 SER A CA 1
ATOM 787 C C . SER A 1 99 ? 22.997 -11.867 -47.302 1.00 86.88 99 SER A C 1
ATOM 789 O O . SER A 1 99 ? 21.964 -12.358 -46.866 1.00 86.88 99 SER A O 1
ATOM 791 N N . GLY A 1 100 ? 23.471 -12.179 -48.512 1.00 81.75 100 GLY A N 1
ATOM 792 C CA . GLY A 1 100 ? 22.800 -13.090 -49.453 1.00 81.75 100 GLY A CA 1
ATOM 793 C C . GLY A 1 100 ? 22.160 -12.375 -50.648 1.00 81.75 100 GLY A C 1
ATOM 794 O O . GLY A 1 100 ? 22.259 -11.157 -50.771 1.00 81.75 100 GLY A O 1
ATOM 795 N N . ASN A 1 101 ? 21.512 -13.145 -51.529 1.00 74.25 101 ASN A N 1
ATOM 796 C CA . ASN A 1 101 ? 20.955 -12.657 -52.796 1.00 74.25 101 ASN A CA 1
ATOM 797 C C . ASN A 1 101 ? 19.450 -12.943 -52.903 1.00 74.25 101 ASN A C 1
ATOM 799 O O . ASN A 1 101 ? 18.957 -13.961 -52.407 1.00 74.25 101 ASN A O 1
ATOM 803 N N . THR A 1 102 ? 18.745 -12.080 -53.634 1.00 69.94 102 THR A N 1
ATOM 804 C CA . THR A 1 102 ? 17.377 -12.309 -54.112 1.00 69.94 102 THR A CA 1
ATOM 805 C C . THR A 1 102 ? 17.412 -12.651 -55.596 1.00 69.94 102 THR A C 1
ATOM 807 O O . THR A 1 102 ? 18.101 -11.993 -56.376 1.00 69.94 102 THR A O 1
ATOM 810 N N . TYR A 1 103 ? 16.685 -13.690 -56.005 1.00 67.06 103 TYR A N 1
ATOM 811 C CA . TYR A 1 103 ? 16.486 -13.983 -57.423 1.00 67.06 103 TYR A CA 1
ATOM 812 C C . TYR A 1 103 ? 15.076 -14.511 -57.687 1.00 67.06 103 TYR A C 1
ATOM 814 O O . TYR A 1 103 ? 14.503 -15.258 -56.892 1.00 67.06 103 TYR A O 1
ATOM 822 N N . THR A 1 104 ? 14.524 -14.127 -58.836 1.00 65.94 104 THR A N 1
ATOM 823 C CA . THR A 1 104 ? 13.200 -14.565 -59.283 1.00 65.94 104 THR A CA 1
ATOM 824 C C . THR A 1 104 ? 13.373 -15.630 -60.350 1.00 65.94 104 THR A C 1
ATOM 826 O O . THR A 1 104 ? 13.940 -15.367 -61.409 1.00 65.94 104 THR A O 1
ATOM 829 N N . THR A 1 105 ? 12.876 -16.837 -60.091 1.00 63.06 105 THR A N 1
ATOM 830 C CA . THR A 1 105 ? 12.763 -17.865 -61.129 1.00 63.06 105 THR A CA 1
ATOM 831 C C . THR A 1 105 ? 11.373 -17.800 -61.742 1.00 63.06 105 THR A C 1
ATOM 833 O O . THR A 1 105 ? 10.375 -17.983 -61.043 1.00 63.06 105 THR A O 1
ATOM 836 N N . VAL A 1 106 ? 11.312 -17.525 -63.043 1.00 57.25 106 VAL A N 1
ATOM 837 C CA . VAL A 1 106 ? 10.072 -17.559 -63.824 1.00 57.25 106 VAL A CA 1
ATOM 838 C C . VAL A 1 106 ? 9.983 -18.933 -64.480 1.00 57.25 106 VAL A C 1
ATOM 840 O O . VAL A 1 106 ? 10.792 -19.254 -65.351 1.00 57.25 106 VAL A O 1
ATOM 843 N N . ALA A 1 107 ? 9.042 -19.770 -64.043 1.00 51.31 107 ALA A N 1
ATOM 844 C CA . ALA A 1 107 ? 8.777 -21.047 -64.693 1.00 51.31 107 ALA A CA 1
ATOM 845 C C . ALA A 1 107 ? 7.711 -20.843 -65.779 1.00 51.31 107 ALA A C 1
ATOM 847 O O . ALA A 1 107 ? 6.514 -20.836 -65.493 1.00 51.31 107 ALA A O 1
ATOM 848 N N . ASN A 1 108 ? 8.144 -20.679 -67.031 1.00 51.38 108 ASN A N 1
ATOM 849 C CA . ASN A 1 108 ? 7.230 -20.696 -68.170 1.00 51.38 108 ASN A CA 1
ATOM 850 C C . ASN A 1 108 ? 6.825 -22.145 -68.465 1.00 51.38 108 ASN A C 1
ATOM 852 O O . ASN A 1 108 ? 7.596 -22.912 -69.033 1.00 51.38 108 ASN A O 1
ATOM 856 N N . THR A 1 109 ? 5.598 -22.511 -68.101 1.00 50.50 109 THR A N 1
ATOM 857 C CA . THR A 1 109 ? 4.950 -23.787 -68.464 1.00 50.50 109 THR A CA 1
ATOM 858 C C . THR A 1 109 ? 4.208 -23.698 -69.804 1.00 50.50 109 THR A C 1
ATOM 860 O O . THR A 1 109 ? 3.276 -24.452 -70.063 1.00 50.50 109 THR A O 1
ATOM 863 N N . GLY A 1 110 ? 4.623 -22.782 -70.683 1.00 44.53 110 GLY A N 1
ATOM 864 C CA . GLY A 1 110 ? 4.099 -22.697 -72.041 1.00 44.53 110 GLY A CA 1
ATOM 865 C C . GLY A 1 110 ? 4.699 -23.796 -72.912 1.00 44.53 110 GLY A C 1
ATOM 866 O O . GLY A 1 110 ? 5.891 -23.763 -73.218 1.00 44.53 110 GLY A O 1
ATOM 867 N N . THR A 1 111 ? 3.881 -24.765 -73.318 1.00 46.84 111 THR A N 1
ATOM 868 C CA . THR A 1 111 ? 4.157 -25.639 -74.462 1.00 46.84 111 THR A CA 1
ATOM 869 C C . THR A 1 111 ? 4.545 -24.779 -75.662 1.00 46.84 111 THR A C 1
ATOM 871 O O . THR A 1 111 ? 3.748 -23.978 -76.143 1.00 46.84 111 THR A O 1
ATOM 874 N N . ILE A 1 112 ? 5.788 -24.921 -76.120 1.00 45.28 112 ILE A N 1
ATOM 875 C CA . ILE A 1 112 ? 6.294 -24.243 -77.313 1.00 45.28 112 ILE A CA 1
ATOM 876 C C . ILE A 1 112 ? 5.632 -24.905 -78.525 1.00 45.28 112 ILE A C 1
ATOM 878 O O . ILE A 1 112 ? 6.099 -25.940 -79.001 1.00 45.28 112 ILE A O 1
ATOM 882 N N . GLU A 1 113 ? 4.546 -24.321 -79.031 1.00 45.25 113 GLU A N 1
ATOM 883 C CA . GLU A 1 113 ? 4.131 -24.585 -80.406 1.00 45.25 113 GLU A CA 1
ATOM 884 C C . GLU A 1 113 ? 5.144 -23.929 -81.347 1.00 45.25 113 GLU A C 1
ATOM 886 O O . GLU A 1 113 ? 5.423 -22.731 -81.308 1.00 45.25 113 GLU A O 1
ATOM 891 N N . THR A 1 114 ? 5.776 -24.772 -82.152 1.00 45.28 114 THR A N 1
ATOM 892 C CA . THR A 1 114 ? 6.840 -24.423 -83.085 1.00 45.28 114 THR A CA 1
ATOM 893 C C . THR A 1 114 ? 6.222 -23.754 -84.310 1.00 45.28 114 THR A C 1
ATOM 895 O O . THR A 1 114 ? 5.881 -24.419 -85.283 1.00 45.28 114 THR A O 1
ATOM 898 N N . SER A 1 115 ? 6.083 -22.429 -84.296 1.00 43.03 115 SER A N 1
ATOM 899 C CA . SER A 1 115 ? 5.787 -21.663 -85.510 1.00 43.03 115 SER A CA 1
ATOM 900 C C . SER A 1 115 ? 7.079 -21.098 -86.099 1.00 43.03 115 SER A C 1
ATOM 902 O O . SER A 1 115 ? 7.599 -20.063 -85.681 1.00 43.03 115 SER A O 1
ATOM 904 N N . SER A 1 116 ? 7.616 -21.818 -87.078 1.00 43.41 116 SER A N 1
ATOM 905 C CA . SER A 1 116 ? 8.703 -21.391 -87.952 1.00 43.41 116 SER A CA 1
ATOM 906 C C . SER A 1 116 ? 8.219 -20.338 -88.956 1.00 43.41 116 SER A C 1
ATOM 908 O O . SER A 1 116 ? 7.490 -20.696 -89.879 1.00 43.41 116 SER A O 1
ATOM 910 N N . SER A 1 117 ? 8.674 -19.085 -88.857 1.00 40.84 117 SER A N 1
ATOM 911 C CA . SER A 1 117 ? 8.788 -18.200 -90.032 1.00 40.84 117 SER A CA 1
ATOM 912 C C . SER A 1 117 ? 9.546 -16.896 -89.750 1.00 40.84 117 SER A C 1
ATOM 914 O O . SER A 1 117 ? 9.068 -16.047 -89.008 1.00 40.84 117 SER A O 1
ATOM 916 N N . SER A 1 118 ? 10.675 -16.767 -90.453 1.00 41.56 118 SER A N 1
ATOM 917 C CA . SER A 1 118 ? 11.311 -15.572 -91.039 1.00 41.56 118 SER A CA 1
ATOM 918 C C . SER A 1 118 ? 11.708 -14.351 -90.182 1.00 41.56 118 SER A C 1
ATOM 920 O O . SER A 1 118 ? 10.873 -13.752 -89.512 1.00 41.56 118 SER A O 1
ATOM 922 N N . PRO A 1 119 ? 12.964 -13.868 -90.316 1.00 43.31 119 PRO A N 1
ATOM 923 C CA . PRO A 1 119 ? 13.399 -12.604 -89.738 1.00 43.31 119 PRO A CA 1
ATOM 924 C C . PRO A 1 119 ? 13.017 -11.433 -90.653 1.00 43.31 119 PRO A C 1
ATOM 926 O O . PRO A 1 119 ? 13.402 -11.394 -91.823 1.00 43.31 119 PRO A O 1
ATOM 929 N N . VAL A 1 120 ? 12.310 -10.444 -90.104 1.00 42.28 120 VAL A N 1
ATOM 930 C CA . VAL A 1 120 ? 12.174 -9.118 -90.719 1.00 42.28 120 VAL A CA 1
ATOM 931 C C . VAL A 1 120 ? 12.823 -8.107 -89.785 1.00 42.28 120 VAL A C 1
ATOM 933 O O . VAL A 1 120 ? 12.456 -7.978 -88.619 1.00 42.28 120 VAL A O 1
ATOM 936 N N . ALA A 1 121 ? 13.843 -7.434 -90.305 1.00 44.06 121 ALA A N 1
ATOM 937 C CA . ALA A 1 121 ? 14.539 -6.343 -89.654 1.00 44.06 121 ALA A CA 1
ATOM 938 C C . ALA A 1 121 ? 13.727 -5.049 -89.780 1.00 44.06 121 ALA A C 1
ATOM 940 O O . ALA A 1 121 ? 13.404 -4.652 -90.896 1.00 44.06 121 ALA A O 1
ATOM 941 N N . SER A 1 122 ? 13.490 -4.352 -88.669 1.00 42.78 122 SER A N 1
ATOM 942 C CA . SER A 1 122 ? 13.329 -2.891 -88.659 1.00 42.78 122 SER A CA 1
ATOM 943 C C . SER A 1 122 ? 13.288 -2.347 -87.234 1.00 42.78 122 SER A C 1
ATOM 945 O O . SER A 1 122 ? 12.562 -2.842 -86.377 1.00 42.78 122 SER A O 1
ATOM 947 N N . ALA A 1 123 ? 14.077 -1.301 -87.018 1.00 46.72 123 ALA A N 1
ATOM 948 C CA . ALA A 1 123 ? 14.105 -0.465 -85.832 1.00 46.72 123 ALA A CA 1
ATOM 949 C C . ALA A 1 123 ? 12.816 0.358 -85.666 1.00 46.72 123 ALA A C 1
ATOM 951 O O . ALA A 1 123 ? 12.304 0.865 -86.658 1.00 46.72 123 ALA A O 1
ATOM 952 N N . SER A 1 124 ? 12.390 0.605 -84.423 1.00 40.91 124 SER A N 1
ATOM 953 C CA . SER A 1 124 ? 11.835 1.902 -83.997 1.00 40.91 124 SER A CA 1
ATOM 954 C C . SER A 1 124 ? 11.564 1.935 -82.490 1.00 40.91 124 SER A C 1
ATOM 956 O O . SER A 1 124 ? 11.023 0.998 -81.914 1.00 40.91 124 SER A O 1
ATOM 958 N N . SER A 1 125 ? 11.927 3.062 -81.886 1.00 50.19 125 SER A N 1
ATOM 959 C CA . SER A 1 125 ? 11.579 3.543 -80.548 1.00 50.19 125 SER A CA 1
ATOM 960 C C . SER A 1 125 ? 10.071 3.681 -80.319 1.00 50.19 125 SER A C 1
ATOM 962 O O . SER A 1 125 ? 9.390 4.168 -81.218 1.00 50.19 125 SER A O 1
ATOM 964 N N . SER A 1 126 ? 9.578 3.414 -79.106 1.00 41.56 126 SER A N 1
ATOM 965 C CA . SER A 1 126 ? 8.642 4.273 -78.343 1.00 41.56 126 SER A CA 1
ATOM 966 C C . SER A 1 126 ? 7.967 3.510 -77.199 1.00 41.56 126 SER A C 1
ATOM 968 O O . SER A 1 126 ? 7.934 2.284 -77.163 1.00 41.56 126 SER A O 1
ATOM 970 N N . ALA A 1 127 ? 7.502 4.296 -76.230 1.00 50.22 127 ALA A N 1
ATOM 971 C CA . ALA A 1 127 ? 6.762 3.910 -75.045 1.00 50.22 127 ALA A CA 1
ATOM 972 C C . ALA A 1 127 ? 5.619 2.925 -75.323 1.00 50.22 127 ALA A C 1
ATOM 974 O O . ALA A 1 127 ? 4.840 3.114 -76.253 1.00 50.22 127 ALA A O 1
ATOM 975 N N . PHE A 1 128 ? 5.474 1.948 -74.431 1.00 40.66 128 PHE A N 1
ATOM 976 C CA . PHE A 1 128 ? 4.298 1.096 -74.363 1.00 40.66 128 PHE A CA 1
ATOM 977 C C . PHE A 1 128 ? 3.781 1.084 -72.924 1.00 40.66 128 PHE A C 1
ATOM 979 O O . PHE A 1 128 ? 4.252 0.352 -72.057 1.00 40.66 128 PHE A O 1
ATOM 986 N N . SER A 1 129 ? 2.848 2.000 -72.672 1.00 51.53 129 SER A N 1
ATOM 987 C CA . SER A 1 129 ? 1.804 1.829 -71.674 1.00 51.53 129 SER A CA 1
ATOM 988 C C . SER A 1 129 ? 0.683 1.104 -72.404 1.00 51.53 129 SER A C 1
ATOM 990 O O . SER A 1 129 ? 0.044 1.706 -73.261 1.00 51.5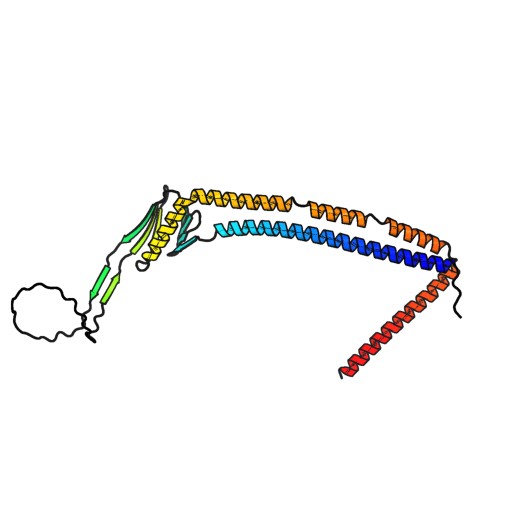3 129 SER A O 1
ATOM 992 N N . GLU A 1 130 ? 0.471 -0.178 -72.112 1.00 40.19 130 GLU A N 1
ATOM 993 C CA . GLU A 1 130 ? -0.771 -0.828 -72.509 1.00 40.19 130 GLU A CA 1
ATOM 994 C C . GLU A 1 130 ? -1.186 -1.892 -71.496 1.00 40.19 130 GLU A C 1
ATOM 996 O O . GLU A 1 130 ? -0.439 -2.780 -71.088 1.00 40.19 130 GLU A O 1
ATOM 1001 N N . ASN A 1 131 ? -2.417 -1.694 -71.058 1.00 48.97 131 ASN A N 1
ATOM 1002 C CA . ASN A 1 131 ? -3.184 -2.467 -70.119 1.00 48.97 131 ASN A CA 1
ATOM 1003 C C . ASN A 1 131 ? -3.758 -3.663 -70.897 1.00 48.97 131 ASN A C 1
ATOM 1005 O O . ASN A 1 131 ? -4.810 -3.526 -71.515 1.00 48.97 131 ASN A O 1
ATOM 1009 N N . SER A 1 132 ? -3.064 -4.808 -70.926 1.00 39.09 132 SER A N 1
ATOM 1010 C CA . SER A 1 132 ? -3.595 -6.040 -71.527 1.00 39.09 132 SER A CA 1
ATOM 1011 C C . SER A 1 132 ? -3.959 -7.056 -70.447 1.00 39.09 132 SER A C 1
ATOM 1013 O O . SER A 1 132 ? -3.094 -7.683 -69.834 1.00 39.09 132 SER A O 1
ATOM 1015 N N . SER A 1 133 ? -5.258 -7.237 -70.241 1.00 48.19 133 SER A N 1
ATOM 1016 C CA . SER A 1 133 ? -5.839 -8.437 -69.650 1.00 48.19 133 SER A CA 1
ATOM 1017 C C . SER A 1 133 ? -5.595 -9.619 -70.595 1.00 48.19 133 SER A C 1
ATOM 1019 O O . SER A 1 133 ? -6.296 -9.762 -71.596 1.00 48.19 133 SER A O 1
ATOM 1021 N N . ILE A 1 134 ? -4.571 -10.425 -70.295 1.00 44.00 134 ILE A N 1
ATOM 1022 C CA . ILE A 1 134 ? -4.338 -11.748 -70.890 1.00 44.00 134 ILE A CA 1
ATOM 1023 C C . ILE A 1 134 ? -4.676 -12.780 -69.817 1.00 44.00 134 ILE A C 1
ATOM 1025 O O . ILE A 1 134 ? -4.015 -12.850 -68.780 1.00 44.00 134 ILE A O 1
ATOM 1029 N N . ASP A 1 135 ? -5.729 -13.540 -70.090 1.00 43.12 135 ASP A N 1
ATOM 1030 C CA . ASP A 1 135 ? -6.159 -14.702 -69.326 1.00 43.12 135 ASP A CA 1
ATOM 1031 C C . ASP A 1 135 ? -5.201 -15.895 -69.513 1.00 43.12 135 ASP A C 1
ATOM 1033 O O . ASP A 1 135 ? -4.700 -16.165 -70.605 1.00 43.12 135 ASP A O 1
ATOM 1037 N N . GLU A 1 136 ? -5.005 -16.616 -68.406 1.00 45.66 136 GLU A N 1
ATOM 1038 C CA . GLU A 1 136 ? -4.803 -18.073 -68.306 1.00 45.66 136 GLU A CA 1
ATOM 1039 C C . GLU A 1 136 ? -3.578 -18.744 -68.964 1.00 45.66 136 GLU A C 1
ATOM 1041 O O . GLU A 1 136 ? -3.619 -19.906 -69.363 1.00 45.66 136 GLU A O 1
ATOM 1046 N N . GLY A 1 137 ? -2.417 -18.087 -68.944 1.00 45.66 137 GLY A N 1
ATOM 1047 C CA . GLY A 1 137 ? -1.118 -18.775 -68.962 1.00 45.66 137 GLY A CA 1
ATOM 1048 C C . GLY A 1 137 ? -0.467 -18.681 -67.585 1.00 45.66 137 GLY A C 1
ATOM 1049 O O . GLY A 1 137 ? 0.135 -17.658 -67.279 1.00 45.66 137 GLY A O 1
ATOM 1050 N N . GLY A 1 138 ? -0.614 -19.699 -66.730 1.00 44.41 138 GLY A N 1
ATOM 1051 C CA . GLY A 1 138 ? -0.150 -19.685 -65.334 1.00 44.41 138 GLY A CA 1
ATOM 1052 C C . GLY A 1 138 ? 1.371 -19.554 -65.181 1.00 44.41 138 GLY A C 1
ATOM 1053 O O . GLY A 1 138 ? 2.063 -20.537 -64.930 1.00 44.41 138 GLY A O 1
ATOM 1054 N N . VAL A 1 139 ? 1.903 -18.336 -65.301 1.00 50.44 139 VAL A N 1
ATOM 1055 C CA . VAL A 1 139 ? 3.304 -18.025 -65.002 1.00 50.44 139 VAL A CA 1
ATOM 1056 C C . VAL A 1 139 ? 3.483 -18.073 -63.488 1.00 50.44 139 VAL A C 1
ATOM 1058 O O . VAL A 1 139 ? 3.190 -17.119 -62.769 1.00 50.44 139 VAL A O 1
ATOM 1061 N N . SER A 1 140 ? 3.963 -19.208 -62.982 1.00 51.88 140 SER A N 1
ATOM 1062 C CA . SER A 1 140 ? 4.381 -19.316 -61.587 1.00 51.88 140 SER A CA 1
ATOM 1063 C C . SER A 1 140 ? 5.753 -18.658 -61.437 1.00 51.88 140 SER A C 1
ATOM 1065 O O . SER A 1 140 ? 6.786 -19.214 -61.822 1.00 51.88 140 SER A O 1
ATOM 1067 N N . THR A 1 141 ? 5.771 -17.436 -60.907 1.00 55.16 141 THR A N 1
ATOM 1068 C CA . THR A 1 141 ? 7.004 -16.786 -60.458 1.00 55.16 141 THR A CA 1
ATOM 1069 C C . THR A 1 141 ? 7.299 -17.228 -59.030 1.00 55.16 141 THR A C 1
ATOM 1071 O O . THR A 1 141 ? 6.607 -16.823 -58.096 1.00 55.16 141 THR A O 1
ATOM 1074 N N . ALA A 1 142 ? 8.336 -18.041 -58.841 1.00 63.56 142 ALA A N 1
ATOM 1075 C CA . ALA A 1 142 ? 8.855 -18.338 -57.512 1.00 63.56 142 ALA A CA 1
ATOM 1076 C C . ALA A 1 142 ? 9.979 -17.343 -57.201 1.00 63.56 142 ALA A C 1
ATOM 1078 O O . ALA A 1 142 ? 11.061 -17.407 -57.793 1.00 63.56 142 ALA A O 1
ATOM 1079 N N . SER A 1 143 ? 9.714 -16.405 -56.291 1.00 70.12 143 SER A N 1
ATOM 1080 C CA . SER A 1 143 ? 10.762 -15.578 -55.689 1.00 70.12 143 SER A CA 1
ATOM 1081 C C . SER A 1 143 ? 11.505 -16.424 -54.659 1.00 70.12 143 SER A C 1
ATOM 1083 O O . SER A 1 143 ? 10.874 -17.002 -53.771 1.00 70.12 143 SER A O 1
ATOM 1085 N N . ARG A 1 144 ? 12.830 -16.541 -54.785 1.00 73.19 144 ARG A N 1
ATOM 1086 C CA . ARG A 1 144 ? 13.668 -17.150 -53.750 1.00 73.19 144 ARG A CA 1
ATOM 1087 C C . ARG A 1 144 ? 14.490 -16.066 -53.078 1.00 73.19 144 ARG A C 1
ATOM 1089 O O . ARG A 1 144 ? 15.427 -15.524 -53.667 1.00 73.19 144 ARG A O 1
ATOM 1096 N N . ASP A 1 145 ? 14.133 -15.784 -51.831 1.00 76.75 145 ASP A N 1
ATOM 1097 C CA . ASP A 1 145 ? 14.935 -14.955 -50.948 1.00 76.75 145 ASP A CA 1
ATOM 1098 C C . ASP A 1 145 ? 15.836 -15.855 -50.097 1.00 76.75 145 ASP A C 1
ATOM 1100 O O . ASP A 1 145 ? 15.366 -16.694 -49.332 1.00 76.75 145 ASP A O 1
ATOM 1104 N N . THR A 1 146 ? 17.147 -15.729 -50.293 1.00 82.25 146 THR A N 1
ATOM 1105 C CA . THR A 1 146 ? 18.159 -16.440 -49.492 1.00 82.25 146 THR A CA 1
ATOM 1106 C C . THR A 1 146 ? 18.874 -15.501 -48.528 1.00 82.25 146 THR A C 1
ATOM 1108 O O . THR A 1 146 ? 19.896 -15.872 -47.944 1.00 82.25 146 THR A O 1
ATOM 1111 N N . ARG A 1 147 ? 18.374 -14.266 -48.384 1.00 87.50 147 ARG A N 1
ATOM 1112 C CA . ARG A 1 147 ? 18.987 -13.267 -47.522 1.00 87.50 147 ARG A CA 1
ATOM 1113 C C . ARG A 1 147 ? 18.871 -13.682 -46.061 1.00 87.50 147 ARG A C 1
ATOM 1115 O O . ARG A 1 147 ? 17.858 -14.198 -45.607 1.00 87.50 147 ARG A O 1
ATOM 1122 N N . ASN A 1 148 ? 19.921 -13.401 -45.310 1.00 90.69 148 ASN A N 1
ATOM 1123 C CA . ASN A 1 148 ? 19.889 -13.367 -43.863 1.00 90.69 148 ASN A CA 1
ATOM 1124 C C . ASN A 1 148 ? 19.958 -11.910 -43.434 1.00 90.69 148 ASN A C 1
ATOM 1126 O O . ASN A 1 148 ? 20.777 -11.141 -43.941 1.00 90.69 148 ASN A O 1
ATOM 1130 N N . LEU A 1 149 ? 19.108 -11.543 -42.486 1.00 94.81 149 LEU A N 1
ATOM 1131 C CA . LEU A 1 149 ? 19.107 -10.220 -41.896 1.00 94.81 149 LEU A CA 1
ATOM 1132 C C . LEU A 1 149 ? 19.708 -10.301 -40.495 1.00 94.81 149 LEU A C 1
ATOM 1134 O O . LEU A 1 149 ? 19.415 -11.226 -39.740 1.00 94.81 149 LEU A O 1
ATOM 1138 N N . PHE A 1 150 ? 20.546 -9.339 -40.135 1.00 97.12 150 PHE A N 1
ATOM 1139 C CA . PHE A 1 150 ? 21.193 -9.273 -38.834 1.00 97.12 150 PHE A CA 1
ATOM 1140 C C . PHE A 1 150 ? 21.082 -7.864 -38.263 1.00 97.12 150 PHE A C 1
ATOM 1142 O O . PHE A 1 150 ? 21.335 -6.889 -38.966 1.00 97.12 150 PHE A O 1
ATOM 1149 N N . ILE A 1 151 ? 20.759 -7.761 -36.977 1.00 97.88 151 ILE A N 1
ATOM 1150 C CA . ILE A 1 151 ? 20.929 -6.532 -36.200 1.00 97.88 151 ILE A CA 1
ATOM 1151 C C . ILE A 1 151 ? 22.211 -6.701 -35.391 1.00 97.88 151 ILE A C 1
ATOM 1153 O O . ILE A 1 151 ? 22.304 -7.606 -34.558 1.00 97.88 151 ILE A O 1
ATOM 1157 N N . THR A 1 152 ? 23.208 -5.864 -35.652 1.00 98.12 152 THR A N 1
ATOM 1158 C CA . THR A 1 152 ? 24.484 -5.852 -34.938 1.00 98.12 152 THR A CA 1
ATOM 1159 C C . THR A 1 152 ? 24.530 -4.650 -34.008 1.00 98.12 152 THR A C 1
ATOM 1161 O O . THR A 1 152 ? 24.375 -3.506 -34.421 1.00 98.12 152 THR A O 1
ATOM 1164 N N . LEU A 1 153 ? 24.766 -4.938 -32.737 1.00 98.00 153 LEU A N 1
ATOM 1165 C CA . LEU A 1 153 ? 24.851 -3.998 -31.636 1.00 98.00 153 LEU A CA 1
ATOM 1166 C C . LEU A 1 153 ? 26.303 -3.946 -31.167 1.00 98.00 153 LEU A C 1
ATOM 1168 O O . LEU A 1 153 ? 26.877 -4.996 -30.868 1.00 98.00 153 LEU A O 1
ATOM 1172 N N . LYS A 1 154 ? 26.903 -2.758 -31.102 1.00 97.75 154 LYS A N 1
ATOM 1173 C CA . LYS A 1 154 ? 28.285 -2.562 -30.641 1.00 97.75 154 LYS A CA 1
ATOM 1174 C C . LYS A 1 154 ? 28.313 -1.512 -29.536 1.00 97.75 154 LYS A C 1
ATOM 1176 O O . LYS A 1 154 ? 27.860 -0.387 -29.740 1.00 97.75 154 LYS A O 1
ATOM 1181 N N . THR A 1 155 ? 28.856 -1.888 -28.385 1.00 97.19 155 THR A N 1
ATOM 1182 C CA . THR A 1 155 ? 29.197 -0.970 -27.293 1.00 97.19 155 THR A CA 1
ATOM 1183 C C . THR A 1 155 ? 30.713 -0.795 -27.223 1.00 97.19 155 THR A C 1
ATOM 1185 O O . THR A 1 155 ? 31.448 -1.363 -28.035 1.00 97.19 155 THR A O 1
ATOM 1188 N N . SER A 1 156 ? 31.200 -0.013 -26.260 1.00 96.00 156 SER A N 1
ATOM 1189 C CA . SER A 1 156 ? 32.640 0.195 -26.069 1.00 96.00 156 SER A CA 1
ATOM 1190 C C . SER A 1 156 ? 33.404 -1.103 -25.766 1.00 96.00 156 SER A C 1
ATOM 1192 O O . SER A 1 156 ? 34.553 -1.258 -26.176 1.00 96.00 156 SER A O 1
ATOM 1194 N N . ASN A 1 157 ? 32.748 -2.050 -25.088 1.00 94.19 157 ASN A N 1
ATOM 1195 C CA . ASN A 1 157 ? 33.385 -3.258 -24.560 1.00 94.19 157 ASN A CA 1
ATOM 1196 C C . ASN A 1 157 ? 32.857 -4.560 -25.169 1.00 94.19 157 ASN A C 1
ATOM 1198 O O . ASN A 1 157 ? 33.525 -5.587 -25.080 1.00 94.19 157 ASN A O 1
ATOM 1202 N N . ASN A 1 158 ? 31.659 -4.550 -25.755 1.00 96.50 158 ASN A N 1
ATOM 1203 C CA . ASN A 1 158 ? 30.954 -5.764 -26.153 1.00 96.50 158 ASN A CA 1
ATOM 1204 C C . ASN A 1 158 ? 30.245 -5.595 -27.502 1.00 96.50 158 ASN A C 1
ATOM 1206 O O . ASN A 1 158 ? 30.024 -4.491 -27.995 1.00 96.50 158 ASN A O 1
ATOM 1210 N N . SER A 1 159 ? 29.845 -6.718 -28.098 1.00 97.00 159 SER A N 1
ATOM 1211 C CA . SER A 1 159 ? 28.945 -6.714 -29.250 1.00 97.00 159 SER A CA 1
ATOM 1212 C C . SER A 1 159 ? 27.938 -7.857 -29.173 1.00 97.00 159 SER A C 1
ATOM 1214 O O . SER A 1 159 ? 28.209 -8.907 -28.589 1.00 97.00 159 SER A O 1
ATOM 1216 N N . MET A 1 160 ? 26.761 -7.651 -29.757 1.00 97.62 160 MET A N 1
ATOM 1217 C CA . MET A 1 160 ? 25.694 -8.645 -29.850 1.00 97.62 160 MET A CA 1
ATOM 1218 C C . MET A 1 160 ? 25.139 -8.643 -31.272 1.00 97.62 160 MET A C 1
ATOM 1220 O O . MET A 1 160 ? 24.926 -7.589 -31.858 1.00 97.62 160 MET A O 1
ATOM 1224 N N . THR A 1 161 ? 24.903 -9.825 -31.841 1.00 97.75 161 THR A N 1
ATOM 1225 C CA . THR A 1 161 ? 24.257 -9.960 -33.154 1.00 97.75 161 THR A CA 1
ATOM 1226 C C .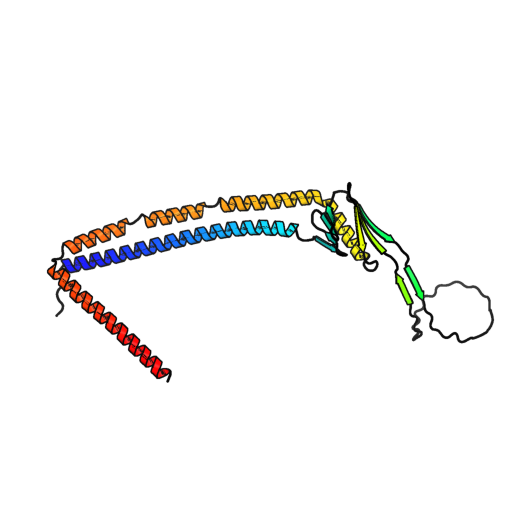 THR A 1 161 ? 22.968 -10.762 -33.021 1.00 97.75 161 THR A C 1
ATOM 1228 O O . THR A 1 161 ? 22.950 -11.838 -32.416 1.00 97.75 161 THR A O 1
ATOM 1231 N N . ILE A 1 162 ? 21.888 -10.235 -33.588 1.00 97.81 162 ILE A N 1
ATOM 1232 C CA . ILE A 1 162 ? 20.552 -10.830 -33.589 1.00 97.81 162 ILE A CA 1
ATOM 1233 C C . ILE A 1 162 ? 20.221 -11.208 -35.031 1.00 97.81 162 ILE A C 1
ATOM 1235 O O . ILE A 1 162 ? 20.110 -10.340 -35.892 1.00 97.81 162 ILE A O 1
ATOM 1239 N N . GLN A 1 163 ? 20.082 -12.505 -35.305 1.00 97.19 163 GLN A N 1
ATOM 1240 C CA . GLN A 1 163 ? 19.635 -12.981 -36.613 1.00 97.19 163 GLN A CA 1
ATOM 1241 C C . GLN A 1 163 ? 18.121 -12.811 -36.723 1.00 97.19 163 GLN A C 1
ATOM 1243 O O . GLN A 1 163 ? 17.375 -13.221 -35.835 1.00 97.19 163 GLN A O 1
ATOM 1248 N N . CYS A 1 164 ? 17.689 -12.213 -37.822 1.00 96.25 164 CYS A N 1
ATOM 1249 C CA . CYS A 1 164 ? 16.316 -11.844 -38.101 1.00 96.25 164 CYS A CA 1
ATOM 1250 C C . CYS A 1 164 ? 15.842 -12.513 -39.392 1.00 96.25 164 CYS A C 1
ATOM 1252 O O . CYS A 1 164 ? 16.632 -12.886 -40.261 1.00 96.25 164 CYS A O 1
ATOM 1254 N N . ASP A 1 165 ? 14.528 -12.639 -39.503 1.00 94.94 165 ASP A N 1
ATOM 1255 C CA . ASP A 1 165 ? 13.855 -13.089 -40.714 1.00 94.94 165 ASP A CA 1
ATOM 1256 C C . ASP A 1 165 ? 13.950 -11.986 -41.794 1.00 94.94 165 ASP A C 1
ATOM 1258 O O . ASP A 1 165 ? 13.568 -10.846 -41.496 1.00 94.94 165 ASP A O 1
ATOM 1262 N N . PRO A 1 166 ? 14.472 -12.267 -43.007 1.00 93.25 166 PRO A N 1
ATOM 1263 C CA . PRO A 1 166 ? 14.580 -11.276 -44.084 1.00 93.25 166 PRO A CA 1
ATOM 1264 C C . PRO A 1 166 ? 13.228 -10.673 -44.485 1.00 93.25 166 PRO A C 1
ATOM 1266 O O . PRO A 1 166 ? 13.172 -9.491 -44.828 1.00 93.25 166 PRO A O 1
ATOM 1269 N N . ASP A 1 167 ? 12.130 -11.423 -44.353 1.00 93.44 167 ASP A N 1
ATOM 1270 C CA . ASP A 1 167 ? 10.783 -10.940 -44.680 1.00 93.44 167 ASP A CA 1
ATOM 1271 C C . ASP A 1 167 ? 10.283 -9.888 -43.671 1.00 93.44 167 ASP A C 1
ATOM 1273 O O . ASP A 1 167 ? 9.296 -9.187 -43.905 1.00 93.44 167 ASP A O 1
ATOM 1277 N N . LYS A 1 168 ? 10.981 -9.739 -42.537 1.00 95.69 168 LYS A N 1
ATOM 1278 C CA . LYS A 1 168 ? 10.666 -8.789 -41.461 1.00 95.69 168 LYS A CA 1
ATOM 1279 C C . LYS A 1 168 ? 11.651 -7.624 -41.397 1.00 95.69 168 LYS A C 1
ATOM 1281 O O . LYS A 1 168 ? 11.841 -7.049 -40.325 1.00 95.69 168 LYS A O 1
ATOM 1286 N N . GLU A 1 169 ? 12.242 -7.241 -42.531 1.00 95.06 169 GLU A N 1
ATOM 1287 C CA . GLU A 1 169 ? 13.227 -6.153 -42.611 1.00 95.06 169 GLU A CA 1
ATOM 1288 C C . GLU A 1 169 ? 12.743 -4.854 -41.964 1.00 95.06 169 GLU A C 1
ATOM 1290 O O . GLU A 1 169 ? 13.469 -4.246 -41.180 1.00 95.06 169 GLU A O 1
ATOM 1295 N N . LYS A 1 170 ? 11.492 -4.462 -42.225 1.00 96.38 170 LYS A N 1
ATOM 1296 C CA . LYS A 1 170 ? 10.908 -3.270 -41.606 1.00 96.38 170 LYS A CA 1
ATOM 1297 C C . LYS A 1 170 ? 10.907 -3.365 -40.076 1.00 96.38 170 LYS A C 1
ATOM 1299 O O . LYS A 1 170 ? 11.401 -2.461 -39.421 1.00 96.38 170 LYS A O 1
ATOM 1304 N N . GLY A 1 171 ? 10.428 -4.477 -39.514 1.00 97.62 171 GLY A N 1
ATOM 1305 C CA . GLY A 1 171 ? 10.392 -4.667 -38.060 1.00 97.62 171 GLY A CA 1
ATOM 1306 C C . GLY A 1 171 ? 11.785 -4.696 -37.422 1.00 97.62 171 GLY A C 1
ATOM 1307 O O . GLY A 1 171 ? 11.949 -4.239 -36.297 1.00 97.62 171 GLY A O 1
ATOM 1308 N N . ALA A 1 172 ? 12.798 -5.178 -38.149 1.00 97.81 172 ALA A N 1
ATOM 1309 C CA . ALA A 1 172 ? 14.184 -5.134 -37.693 1.00 97.81 172 ALA A CA 1
ATOM 1310 C C . ALA A 1 172 ? 14.738 -3.703 -37.651 1.00 97.81 172 ALA A C 1
ATOM 1312 O O . ALA A 1 172 ? 15.460 -3.363 -36.718 1.00 97.81 172 ALA A O 1
ATOM 1313 N N . ARG A 1 173 ? 14.391 -2.873 -38.644 1.00 97.94 173 ARG A N 1
ATOM 1314 C CA . ARG A 1 173 ? 14.747 -1.446 -38.678 1.00 97.94 173 ARG A CA 1
ATOM 1315 C C . ARG A 1 173 ? 14.025 -0.669 -37.577 1.00 97.94 173 ARG A C 1
ATOM 1317 O O . ARG A 1 173 ? 14.695 0.013 -36.817 1.00 97.94 173 ARG A O 1
ATOM 1324 N N . ASP A 1 174 ? 12.718 -0.875 -37.418 1.00 98.38 174 ASP A N 1
ATOM 1325 C CA . ASP A 1 174 ? 11.926 -0.244 -36.353 1.00 98.38 174 ASP A CA 1
ATOM 1326 C C . ASP A 1 174 ? 12.496 -0.601 -34.960 1.00 98.38 174 ASP A C 1
ATOM 1328 O O . ASP A 1 174 ? 12.717 0.270 -34.124 1.00 98.38 174 ASP A O 1
ATOM 1332 N N . PHE A 1 175 ? 12.835 -1.877 -34.725 1.00 98.50 175 PHE A N 1
ATOM 1333 C CA . PHE A 1 175 ? 13.452 -2.304 -33.463 1.00 98.50 175 PHE A CA 1
ATOM 1334 C C . PHE A 1 175 ? 14.869 -1.740 -33.266 1.00 98.50 175 PHE A C 1
ATOM 1336 O O . PHE A 1 175 ? 15.256 -1.421 -32.144 1.00 98.50 175 PHE A O 1
ATOM 1343 N N . ALA A 1 176 ? 15.657 -1.609 -34.336 1.00 98.25 176 ALA A N 1
ATOM 1344 C CA . ALA A 1 176 ? 16.965 -0.959 -34.282 1.00 98.25 176 ALA A CA 1
ATOM 1345 C C . ALA A 1 176 ? 16.850 0.530 -33.910 1.00 98.25 176 ALA A C 1
ATOM 1347 O O . ALA A 1 176 ? 17.636 1.013 -33.091 1.00 98.25 176 ALA A O 1
ATOM 1348 N N . ASP A 1 177 ? 15.848 1.224 -34.451 1.00 98.31 177 ASP A N 1
ATOM 1349 C CA . ASP A 1 177 ? 15.547 2.616 -34.120 1.00 98.31 177 ASP A CA 1
ATOM 1350 C C . ASP A 1 177 ? 15.113 2.759 -32.651 1.00 98.31 177 ASP A C 1
ATOM 1352 O O . ASP A 1 177 ? 15.611 3.644 -31.950 1.00 98.31 177 ASP A O 1
ATOM 1356 N N . ASP A 1 178 ? 14.271 1.849 -32.142 1.00 98.38 178 ASP A N 1
ATOM 1357 C CA . ASP A 1 178 ? 13.885 1.799 -30.723 1.00 98.38 178 ASP A CA 1
ATOM 1358 C C . ASP A 1 178 ? 15.108 1.633 -29.804 1.00 98.38 178 ASP A C 1
ATOM 1360 O O . ASP A 1 178 ? 15.226 2.321 -28.785 1.00 98.38 178 ASP A O 1
ATOM 1364 N N . ILE A 1 179 ? 16.048 0.752 -30.171 1.00 98.31 179 ILE A N 1
ATOM 1365 C CA . ILE A 1 179 ? 17.294 0.550 -29.420 1.00 98.31 179 ILE A CA 1
ATOM 1366 C C . ILE A 1 179 ? 18.143 1.820 -29.430 1.00 98.31 179 ILE A C 1
ATOM 1368 O O . ILE A 1 179 ? 18.603 2.250 -28.372 1.00 98.31 179 ILE A O 1
ATOM 1372 N N . ALA A 1 180 ? 18.359 2.425 -30.600 1.00 97.94 180 ALA A N 1
ATOM 1373 C CA . ALA A 1 180 ? 19.164 3.636 -30.722 1.00 97.94 180 ALA A CA 1
ATOM 1374 C C . ALA A 1 180 ? 18.552 4.792 -29.911 1.00 97.94 180 ALA A C 1
ATOM 1376 O O . ALA A 1 180 ? 19.257 5.504 -29.188 1.00 97.94 180 ALA A O 1
ATOM 1377 N N . ALA A 1 181 ? 17.225 4.935 -29.957 1.00 97.94 181 ALA A N 1
ATOM 1378 C CA . ALA A 1 181 ? 16.493 5.916 -29.170 1.00 97.94 181 ALA A CA 1
ATOM 1379 C C . ALA A 1 181 ? 16.630 5.664 -27.660 1.00 97.94 181 ALA A C 1
ATOM 1381 O O . ALA A 1 181 ? 16.881 6.613 -26.911 1.00 97.94 181 ALA A O 1
ATOM 1382 N N . ALA A 1 182 ? 16.507 4.412 -27.206 1.00 97.88 182 ALA A N 1
ATOM 1383 C CA . ALA A 1 182 ? 16.694 4.042 -25.804 1.00 97.88 182 ALA A CA 1
ATOM 1384 C C . ALA A 1 182 ? 18.138 4.294 -25.335 1.00 97.88 182 ALA A C 1
ATOM 1386 O O . ALA A 1 182 ? 18.343 4.947 -24.311 1.00 97.88 182 ALA A O 1
ATOM 1387 N N . ALA A 1 183 ? 19.133 3.873 -26.119 1.00 97.69 183 ALA A N 1
ATOM 1388 C CA . ALA A 1 183 ? 20.553 4.066 -25.831 1.00 97.69 183 ALA A CA 1
ATOM 1389 C C . ALA A 1 183 ? 20.926 5.553 -25.717 1.00 97.69 183 ALA A C 1
ATOM 1391 O O . ALA A 1 183 ? 21.618 5.944 -24.781 1.00 97.69 183 ALA A O 1
ATOM 1392 N N . SER A 1 184 ? 20.390 6.411 -26.594 1.00 97.62 184 SER A N 1
ATOM 1393 C CA . SER A 1 184 ? 20.624 7.866 -26.532 1.00 97.62 184 SER A CA 1
ATOM 1394 C C . SER A 1 184 ? 20.093 8.532 -25.253 1.00 97.62 184 SER A C 1
ATOM 1396 O O . SER A 1 184 ? 20.501 9.638 -24.913 1.00 97.62 184 SER A O 1
ATOM 1398 N N . LYS A 1 185 ? 19.170 7.873 -24.540 1.00 97.62 185 LYS A N 1
ATOM 1399 C CA . LYS A 1 185 ? 18.511 8.396 -23.334 1.00 97.62 185 LYS A CA 1
ATOM 1400 C C . LYS A 1 185 ? 18.862 7.614 -22.071 1.00 97.62 185 LYS A C 1
ATOM 1402 O O . LYS A 1 185 ? 18.357 7.972 -21.009 1.00 97.62 185 LYS A O 1
ATOM 1407 N N . VAL A 1 186 ? 19.703 6.578 -22.155 1.00 97.50 186 VAL A N 1
ATOM 1408 C CA . VAL A 1 186 ? 19.908 5.614 -21.061 1.00 97.50 186 VAL A CA 1
ATOM 1409 C C . VAL A 1 186 ? 20.356 6.295 -19.766 1.00 97.50 186 VAL A C 1
ATOM 1411 O O . VAL A 1 186 ? 19.756 6.069 -18.719 1.00 97.50 186 VAL A O 1
ATOM 1414 N N . THR A 1 187 ? 21.325 7.212 -19.836 1.00 96.88 187 THR A N 1
ATOM 1415 C CA . THR A 1 187 ? 21.867 7.921 -18.666 1.00 96.88 187 THR A CA 1
ATOM 1416 C C . THR A 1 187 ? 20.821 8.824 -18.010 1.00 96.88 187 THR A C 1
ATOM 1418 O O . THR A 1 187 ? 20.603 8.759 -16.800 1.00 96.88 187 THR A O 1
ATOM 1421 N N . ALA A 1 188 ? 20.126 9.639 -18.809 1.00 97.06 188 ALA A N 1
ATOM 1422 C CA . ALA A 1 188 ? 19.084 10.534 -18.310 1.00 97.06 188 ALA A CA 1
ATOM 1423 C C . ALA A 1 188 ? 17.906 9.746 -17.717 1.00 97.06 188 ALA A C 1
ATOM 1425 O O . ALA A 1 188 ? 17.385 10.086 -16.655 1.00 97.06 188 ALA A O 1
ATOM 1426 N N . GLN A 1 189 ? 17.508 8.657 -18.376 1.00 96.38 189 GLN A N 1
ATOM 1427 C CA . GLN A 1 189 ? 16.415 7.811 -17.922 1.00 96.38 189 GLN A CA 1
ATOM 1428 C C . GLN A 1 189 ? 16.780 7.025 -16.658 1.00 96.38 189 GLN A C 1
ATOM 1430 O O . GLN A 1 189 ? 15.923 6.861 -15.789 1.00 96.38 189 GLN A O 1
ATOM 1435 N N . ALA A 1 190 ? 18.031 6.578 -16.520 1.00 96.06 190 ALA A N 1
ATOM 1436 C CA . ALA A 1 190 ? 18.530 5.944 -15.305 1.00 96.06 190 ALA A CA 1
ATOM 1437 C C . ALA A 1 190 ? 18.427 6.890 -14.101 1.00 96.06 190 ALA A C 1
ATOM 1439 O O . ALA A 1 190 ? 17.930 6.480 -13.051 1.00 96.06 190 ALA A O 1
ATOM 1440 N N . GLU A 1 191 ? 18.799 8.164 -14.264 1.00 97.38 191 GLU A N 1
ATOM 1441 C CA . GLU A 1 191 ? 18.677 9.159 -13.194 1.00 97.38 191 GLU A CA 1
ATOM 1442 C C . GLU A 1 191 ? 17.210 9.447 -12.842 1.00 97.38 191 GLU A C 1
ATOM 1444 O O . GLU A 1 191 ? 16.842 9.446 -11.668 1.00 97.38 191 GLU A O 1
ATOM 1449 N N . VAL A 1 192 ? 16.332 9.586 -13.843 1.00 97.19 192 VAL A N 1
ATOM 1450 C CA . VAL A 1 192 ? 14.883 9.737 -13.613 1.00 97.19 192 VAL A CA 1
ATOM 1451 C C . VAL A 1 192 ? 14.312 8.533 -12.860 1.00 97.19 192 VAL A C 1
ATOM 1453 O O . VAL A 1 192 ? 13.555 8.697 -11.903 1.00 97.19 192 VAL A O 1
ATOM 1456 N N . ASN A 1 193 ? 14.673 7.315 -13.263 1.00 96.31 193 ASN A N 1
ATOM 1457 C CA . ASN A 1 193 ? 14.214 6.091 -12.609 1.00 96.31 193 ASN A CA 1
ATOM 1458 C C . ASN A 1 193 ? 14.724 6.005 -11.164 1.00 96.31 193 ASN A C 1
ATOM 1460 O O . ASN A 1 193 ? 13.962 5.650 -10.264 1.00 96.31 193 ASN A O 1
ATOM 1464 N N . ARG A 1 194 ? 15.985 6.381 -10.925 1.00 97.62 194 ARG A N 1
ATOM 1465 C CA . ARG A 1 194 ? 16.566 6.460 -9.583 1.00 97.62 194 ARG A CA 1
ATOM 1466 C C . ARG A 1 194 ? 15.833 7.480 -8.714 1.00 97.62 194 ARG A C 1
ATOM 1468 O O . ARG A 1 194 ? 15.508 7.153 -7.575 1.00 97.62 194 ARG A O 1
ATOM 1475 N N . SER A 1 195 ? 15.536 8.670 -9.245 1.00 98.00 195 SER A N 1
ATOM 1476 C CA . SER A 1 195 ? 14.755 9.696 -8.535 1.00 98.00 195 SER A CA 1
ATOM 1477 C C . SER A 1 195 ? 13.393 9.152 -8.126 1.00 98.00 195 SER A C 1
ATOM 1479 O O . SER A 1 195 ? 13.059 9.196 -6.949 1.00 98.00 195 SER A O 1
ATOM 1481 N N . ARG A 1 196 ? 12.655 8.522 -9.049 1.00 97.00 196 ARG A N 1
ATOM 1482 C CA . ARG A 1 196 ? 11.333 7.941 -8.757 1.00 97.00 196 ARG A CA 1
ATOM 1483 C C . ARG A 1 196 ? 11.377 6.873 -7.667 1.00 97.00 196 ARG A C 1
ATOM 1485 O O . ARG A 1 196 ? 10.531 6.868 -6.778 1.00 97.00 196 ARG A O 1
ATOM 1492 N N . ILE A 1 197 ? 12.374 5.987 -7.702 1.00 97.69 197 ILE A N 1
ATOM 1493 C CA . ILE A 1 197 ? 12.567 4.976 -6.651 1.00 97.69 197 ILE A CA 1
ATOM 1494 C C . ILE A 1 197 ? 12.869 5.646 -5.304 1.00 97.69 197 ILE A C 1
ATOM 1496 O O . ILE A 1 197 ? 12.312 5.247 -4.280 1.00 97.69 197 ILE A O 1
ATOM 1500 N N . ASN A 1 198 ? 13.725 6.670 -5.288 1.00 97.94 198 ASN A N 1
ATOM 1501 C CA . ASN A 1 198 ? 14.049 7.416 -4.072 1.00 97.94 198 ASN A CA 1
ATOM 1502 C C . ASN A 1 198 ? 12.832 8.173 -3.518 1.00 97.94 198 ASN A C 1
ATOM 1504 O O . ASN A 1 198 ? 12.601 8.152 -2.310 1.00 97.94 198 ASN A O 1
ATOM 1508 N N . GLU A 1 199 ? 12.037 8.800 -4.384 1.00 97.56 199 GLU A N 1
ATOM 1509 C CA . GLU A 1 199 ? 10.780 9.464 -4.033 1.00 97.56 199 GLU A CA 1
ATOM 1510 C C . GLU A 1 199 ? 9.788 8.468 -3.425 1.00 97.56 199 GLU A C 1
ATOM 1512 O O . GLU A 1 199 ? 9.255 8.717 -2.346 1.00 97.56 199 GLU A O 1
ATOM 1517 N N . ALA A 1 200 ? 9.615 7.292 -4.037 1.00 97.56 200 ALA A N 1
ATOM 1518 C CA . ALA A 1 200 ? 8.763 6.237 -3.493 1.00 97.56 200 ALA A CA 1
ATOM 1519 C C . ALA A 1 200 ? 9.255 5.740 -2.119 1.00 97.56 200 ALA A C 1
ATOM 1521 O O . ALA A 1 200 ? 8.458 5.553 -1.198 1.00 97.56 200 ALA A O 1
ATOM 1522 N N . HIS A 1 201 ? 10.571 5.586 -1.929 1.00 98.38 201 HIS A N 1
ATOM 1523 C CA . HIS A 1 201 ? 11.146 5.277 -0.615 1.00 98.38 201 HIS A CA 1
ATOM 1524 C C . HIS A 1 201 ? 10.892 6.382 0.419 1.00 98.38 201 HIS A C 1
ATOM 1526 O O . HIS A 1 201 ? 10.592 6.078 1.577 1.00 98.38 201 HIS A O 1
ATOM 1532 N N . SER A 1 202 ? 10.995 7.648 0.013 1.00 98.38 202 SER A N 1
ATOM 1533 C CA . SER A 1 202 ? 10.696 8.794 0.870 1.00 98.38 202 SER A CA 1
ATOM 1534 C C . SER A 1 202 ? 9.224 8.812 1.288 1.00 98.38 202 SER A C 1
ATOM 1536 O O . SER A 1 202 ? 8.938 8.994 2.471 1.00 98.38 202 SER A O 1
ATOM 1538 N N . GLU A 1 203 ? 8.297 8.525 0.371 1.00 97.81 203 GLU A N 1
ATOM 1539 C CA . GLU A 1 203 ? 6.863 8.483 0.677 1.00 97.81 203 GLU A CA 1
ATOM 1540 C C . GLU A 1 203 ? 6.501 7.321 1.616 1.00 97.81 203 GLU A C 1
ATOM 1542 O O . GLU A 1 203 ? 5.689 7.496 2.526 1.00 97.81 203 GLU A O 1
ATOM 1547 N N . ILE A 1 204 ? 7.151 6.157 1.480 1.00 98.25 204 ILE A N 1
ATOM 1548 C CA . ILE A 1 204 ? 7.020 5.056 2.452 1.00 98.25 204 ILE A CA 1
ATOM 1549 C C . ILE A 1 204 ? 7.499 5.505 3.835 1.00 98.25 204 ILE A C 1
ATOM 1551 O O . ILE A 1 204 ? 6.827 5.245 4.833 1.00 98.25 204 ILE A O 1
ATOM 1555 N N . ALA A 1 205 ? 8.655 6.170 3.916 1.00 98.31 205 ALA A N 1
ATOM 1556 C CA . ALA A 1 205 ? 9.196 6.648 5.187 1.00 98.31 205 ALA A CA 1
ATOM 1557 C C . ALA A 1 205 ? 8.270 7.684 5.841 1.00 98.31 205 ALA A C 1
ATOM 1559 O O . ALA A 1 205 ? 8.005 7.596 7.038 1.00 98.31 205 ALA A O 1
ATOM 1560 N N . LYS A 1 206 ? 7.726 8.611 5.047 1.00 98.19 206 LYS A N 1
ATOM 1561 C CA . LYS A 1 206 ? 6.744 9.603 5.489 1.00 98.19 206 LYS A CA 1
ATOM 1562 C C . LYS A 1 206 ? 5.458 8.942 5.984 1.00 98.19 206 LYS A C 1
ATOM 1564 O O . LYS A 1 206 ? 5.038 9.223 7.098 1.00 98.19 206 LYS A O 1
ATOM 1569 N N . SER A 1 207 ? 4.893 8.009 5.216 1.00 97.88 207 SER A N 1
ATOM 1570 C CA . SER A 1 207 ? 3.670 7.283 5.593 1.00 97.88 207 SER A CA 1
ATOM 1571 C C . SER A 1 207 ? 3.855 6.463 6.873 1.00 97.88 207 SER A C 1
ATOM 1573 O O . SER A 1 207 ? 2.962 6.422 7.707 1.00 97.88 207 SER A O 1
ATOM 1575 N N . ARG A 1 208 ? 5.028 5.841 7.065 1.00 98.12 208 ARG A N 1
ATOM 1576 C CA . ARG A 1 208 ? 5.372 5.120 8.306 1.00 98.12 208 ARG A CA 1
ATOM 1577 C C . ARG A 1 208 ? 5.623 6.050 9.496 1.00 98.12 208 ARG A C 1
ATOM 1579 O O . ARG A 1 208 ? 5.517 5.608 10.637 1.00 98.12 208 ARG A O 1
ATOM 1586 N N . GLY A 1 209 ? 6.033 7.289 9.235 1.00 98.06 209 GLY A N 1
ATOM 1587 C CA . GLY A 1 209 ? 6.248 8.319 10.250 1.00 98.06 209 GLY A CA 1
ATOM 1588 C C . GLY A 1 209 ? 4.967 9.046 10.665 1.00 98.06 209 GLY A C 1
ATOM 1589 O O . GLY A 1 209 ? 4.925 9.588 11.765 1.00 98.06 209 GLY A O 1
ATOM 1590 N N . ASP A 1 210 ? 3.928 9.035 9.826 1.00 97.75 210 ASP A N 1
ATOM 1591 C CA . ASP A 1 210 ? 2.630 9.671 10.083 1.00 97.75 210 ASP A CA 1
ATOM 1592 C C . ASP A 1 210 ? 1.760 8.832 11.037 1.00 97.75 210 ASP A C 1
ATOM 1594 O O . ASP A 1 210 ? 0.745 8.232 10.681 1.00 97.75 210 ASP A O 1
ATOM 1598 N N . VAL A 1 211 ? 2.206 8.749 12.291 1.00 98.50 211 VAL A N 1
ATOM 1599 C CA . VAL A 1 211 ? 1.544 7.987 13.360 1.00 98.50 211 VAL A CA 1
ATOM 1600 C C . VAL A 1 211 ? 0.679 8.858 14.270 1.00 98.50 211 VAL A C 1
ATOM 1602 O O . VAL A 1 211 ? 0.080 8.345 15.218 1.00 98.50 211 VAL A O 1
ATOM 1605 N N . ASP A 1 212 ? 0.571 10.157 13.995 1.00 98.06 212 ASP A N 1
ATOM 1606 C CA . ASP A 1 212 ? -0.100 11.122 14.873 1.00 98.06 212 ASP A CA 1
ATOM 1607 C C . ASP A 1 212 ? -1.576 10.774 15.081 1.00 98.06 212 ASP A C 1
ATOM 1609 O O . ASP A 1 212 ? -2.062 10.750 16.213 1.00 98.06 212 ASP A O 1
ATOM 1613 N N . GLY A 1 213 ? -2.283 10.392 14.011 1.00 97.88 213 GLY A N 1
ATOM 1614 C CA . GLY A 1 213 ? -3.680 9.957 14.102 1.00 97.88 213 GLY A CA 1
ATOM 1615 C C . GLY A 1 213 ? -3.865 8.675 14.924 1.00 97.88 213 GLY A C 1
ATOM 1616 O O . GLY A 1 213 ? -4.849 8.533 15.655 1.00 97.88 213 GLY A O 1
ATOM 1617 N N . VAL A 1 214 ? -2.908 7.744 14.848 1.00 98.38 214 VAL A N 1
ATOM 1618 C CA . VAL A 1 214 ? -2.920 6.506 15.644 1.00 98.38 214 VAL A CA 1
ATOM 1619 C C . VAL A 1 214 ? -2.638 6.812 17.113 1.00 98.38 214 VAL A C 1
ATOM 1621 O O . VAL A 1 214 ? -3.341 6.290 17.981 1.00 98.38 214 VAL A O 1
ATOM 1624 N N . ASN A 1 215 ? -1.656 7.670 17.393 1.00 98.44 215 ASN A N 1
ATOM 1625 C CA . ASN A 1 215 ? -1.295 8.090 18.746 1.00 98.44 215 ASN A CA 1
ATOM 1626 C C . ASN A 1 215 ? -2.454 8.830 19.419 1.00 98.44 215 ASN A C 1
ATOM 1628 O O . ASN A 1 215 ? -2.880 8.427 20.497 1.00 98.44 215 ASN A O 1
ATOM 1632 N N . LEU A 1 216 ? -3.066 9.800 18.736 1.00 98.44 216 LEU A N 1
ATOM 1633 C CA . LEU A 1 216 ? -4.227 10.529 19.248 1.00 98.44 216 LEU A CA 1
ATOM 1634 C C . LEU A 1 216 ? -5.400 9.594 19.590 1.00 98.44 216 LEU A C 1
ATOM 1636 O O . LEU A 1 216 ? -6.038 9.726 20.639 1.00 98.44 216 LEU A O 1
ATOM 1640 N N . ALA A 1 217 ? -5.693 8.621 18.720 1.00 98.19 217 ALA A N 1
ATOM 1641 C CA . ALA A 1 217 ? -6.757 7.650 18.965 1.00 98.19 217 ALA A CA 1
ATOM 1642 C C . ALA A 1 217 ? -6.414 6.681 20.111 1.00 98.19 217 ALA A C 1
ATOM 1644 O O . ALA A 1 217 ? -7.305 6.256 20.852 1.00 98.19 217 ALA A O 1
ATOM 1645 N N . LYS A 1 218 ? -5.132 6.336 20.273 1.00 98.69 218 LYS A N 1
ATOM 1646 C CA . LYS A 1 218 ? -4.634 5.500 21.371 1.00 98.69 218 LYS A CA 1
ATOM 1647 C C . LYS A 1 218 ? -4.728 6.229 22.708 1.00 98.69 218 LYS A C 1
ATOM 1649 O O . LYS A 1 218 ? -5.182 5.628 23.683 1.00 98.69 218 LYS A O 1
ATOM 1654 N N . ASP A 1 219 ? -4.363 7.503 22.741 1.00 98.56 219 ASP A N 1
ATOM 1655 C CA . ASP A 1 219 ? -4.474 8.344 23.929 1.00 98.56 219 ASP A CA 1
ATOM 1656 C C . ASP A 1 219 ? -5.942 8.496 24.325 1.00 98.56 219 ASP A C 1
ATOM 1658 O O . ASP A 1 219 ? -6.298 8.200 25.461 1.00 98.56 219 ASP A O 1
ATOM 1662 N N . SER A 1 220 ? -6.822 8.791 23.361 1.00 98.06 220 SER A N 1
ATOM 1663 C CA . SER A 1 220 ? -8.275 8.861 23.584 1.00 98.06 220 SER A CA 1
ATOM 1664 C C . SER A 1 220 ? -8.843 7.558 24.159 1.00 98.06 220 SER A C 1
ATOM 1666 O O . SER A 1 220 ? -9.640 7.578 25.097 1.00 98.06 220 SER A O 1
ATOM 1668 N N . PHE A 1 221 ? -8.422 6.405 23.625 1.00 98.56 221 PHE A N 1
ATOM 1669 C CA . PHE A 1 221 ? -8.818 5.102 24.160 1.00 98.56 221 PHE A CA 1
ATOM 1670 C C . PHE A 1 221 ? -8.310 4.887 25.590 1.00 98.56 221 PHE A C 1
ATOM 1672 O O . PHE A 1 221 ? -9.070 4.415 26.431 1.00 98.56 221 PHE A O 1
ATOM 1679 N N . THR A 1 222 ? -7.065 5.268 25.873 1.00 98.50 222 THR A N 1
ATOM 1680 C CA . THR A 1 222 ? -6.459 5.146 27.207 1.00 98.50 222 THR A CA 1
ATOM 1681 C C . THR A 1 222 ? -7.175 6.041 28.219 1.00 98.50 222 THR A C 1
ATOM 1683 O O . THR A 1 222 ? -7.493 5.581 29.313 1.00 98.50 222 THR A O 1
ATOM 1686 N N . THR A 1 223 ? -7.512 7.280 27.842 1.00 98.50 223 THR A N 1
ATOM 1687 C CA . THR A 1 223 ? -8.301 8.202 28.667 1.00 98.50 223 THR A CA 1
ATOM 1688 C C . THR A 1 223 ? -9.649 7.588 29.035 1.00 98.50 223 THR A C 1
ATOM 1690 O O . THR A 1 223 ? -9.942 7.469 30.221 1.00 98.50 223 THR A O 1
ATOM 1693 N N . VAL A 1 224 ? -10.425 7.114 28.053 1.00 98.19 224 VAL A N 1
ATOM 1694 C CA . VAL A 1 224 ? -11.736 6.482 28.301 1.00 98.19 224 VAL A CA 1
ATOM 1695 C C . VAL A 1 224 ? -11.606 5.187 29.106 1.00 98.19 224 VAL A C 1
ATOM 1697 O O . VAL A 1 224 ? -12.457 4.885 29.936 1.00 98.19 224 VAL A O 1
ATOM 1700 N N . GLU A 1 225 ? -10.553 4.398 28.884 1.00 98.19 225 GLU A N 1
ATOM 1701 C CA . GLU A 1 225 ? -10.322 3.171 29.649 1.00 98.19 225 GLU A CA 1
ATOM 1702 C C . GLU A 1 225 ? -10.028 3.465 31.126 1.00 98.19 225 GLU A C 1
ATOM 1704 O O . GLU A 1 225 ? -10.522 2.734 31.989 1.00 98.19 225 GLU A O 1
ATOM 1709 N N . SER A 1 226 ? -9.282 4.541 31.399 1.00 98.25 226 SER A N 1
ATOM 1710 C CA . SER A 1 226 ? -8.932 4.995 32.750 1.00 98.25 226 SER A CA 1
ATOM 1711 C C . SER A 1 226 ? -10.027 5.798 33.461 1.00 98.25 226 SER A C 1
ATOM 1713 O O . SER A 1 226 ? -10.044 5.825 34.690 1.00 98.25 226 SER A O 1
ATOM 1715 N N . ASP A 1 227 ? -10.947 6.429 32.725 1.00 98.25 227 ASP A N 1
ATOM 1716 C CA . ASP A 1 227 ? -12.055 7.196 33.299 1.00 98.25 227 ASP A CA 1
ATOM 1717 C C . ASP A 1 227 ? -13.168 6.259 33.793 1.00 98.25 227 ASP A C 1
ATOM 1719 O O . ASP A 1 227 ? -14.149 5.959 33.108 1.00 98.25 227 ASP A O 1
ATOM 1723 N N . THR A 1 228 ? -12.990 5.755 35.014 1.00 98.25 228 THR A N 1
ATOM 1724 C CA . THR A 1 228 ? -13.989 4.946 35.721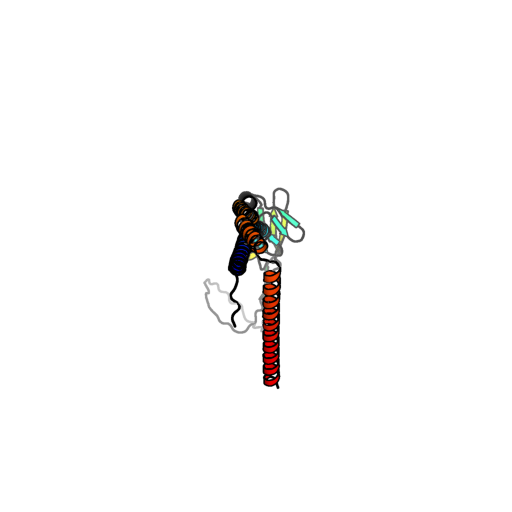 1.00 98.25 228 THR A CA 1
ATOM 1725 C C . THR A 1 228 ? -14.799 5.756 36.728 1.00 98.25 228 THR A C 1
ATOM 1727 O O . THR A 1 228 ? -15.637 5.184 37.426 1.00 98.25 228 THR A O 1
ATOM 1730 N N . THR A 1 229 ? -14.621 7.081 36.796 1.00 98.38 229 THR A N 1
ATOM 1731 C CA . THR A 1 229 ? -15.141 7.910 37.894 1.00 98.38 229 THR A CA 1
ATOM 1732 C C . THR A 1 229 ? -16.658 7.798 38.038 1.00 98.38 229 THR A C 1
ATOM 1734 O O . THR A 1 229 ? -17.155 7.496 39.123 1.00 98.38 229 THR A O 1
ATOM 1737 N N . GLN A 1 230 ? -17.417 7.934 36.945 1.00 97.62 230 GLN A N 1
ATOM 1738 C CA . GLN A 1 230 ? -18.882 7.819 37.001 1.00 97.62 230 GLN A CA 1
ATOM 1739 C C . GLN A 1 230 ? -19.355 6.412 37.392 1.00 97.62 230 GLN A C 1
ATOM 1741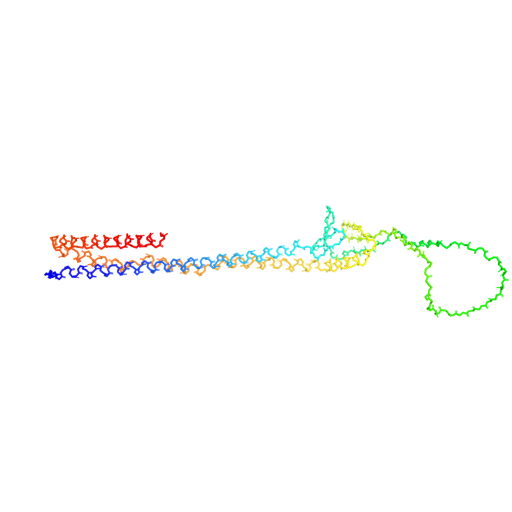 O O . GLN A 1 230 ? -20.367 6.252 38.082 1.00 97.62 230 GLN A O 1
ATOM 1746 N N . LEU A 1 231 ? -18.636 5.379 36.944 1.00 98.25 231 LEU A N 1
ATOM 1747 C CA . LEU A 1 231 ? -18.948 3.990 37.262 1.00 98.25 231 LEU A CA 1
ATOM 1748 C C . LEU A 1 231 ? -18.699 3.700 38.746 1.00 98.25 231 LEU A C 1
ATOM 1750 O O . LEU A 1 231 ? -19.537 3.060 39.387 1.00 98.25 231 LEU A O 1
ATOM 1754 N N . ASP A 1 232 ? -17.581 4.190 39.277 1.00 98.44 232 ASP A N 1
ATOM 1755 C CA . ASP A 1 232 ? -17.170 4.019 40.668 1.00 98.44 232 ASP A CA 1
ATOM 1756 C C . ASP A 1 232 ? -18.077 4.805 41.619 1.00 98.44 232 ASP A C 1
ATOM 1758 O O . ASP A 1 232 ? -18.539 4.252 42.617 1.00 98.44 232 ASP A O 1
ATOM 1762 N N . GLU A 1 233 ? -18.448 6.041 41.273 1.00 98.25 233 GLU A N 1
ATOM 1763 C CA . GLU A 1 233 ? -19.447 6.814 42.018 1.00 98.25 233 GLU A CA 1
ATOM 1764 C C . GLU A 1 233 ? -20.807 6.112 42.056 1.00 98.25 233 GLU A C 1
ATOM 1766 O O . GLU A 1 233 ? -21.436 6.000 43.113 1.00 98.25 233 GLU A O 1
ATOM 1771 N N . ALA A 1 234 ? -21.286 5.626 40.908 1.00 98.19 234 ALA A N 1
ATOM 1772 C CA . ALA A 1 234 ? -22.568 4.937 40.840 1.00 98.19 234 ALA A CA 1
ATOM 1773 C C . ALA A 1 234 ? -22.543 3.611 41.615 1.00 98.19 234 ALA A C 1
ATOM 1775 O O . ALA A 1 234 ? -23.552 3.230 42.213 1.00 98.19 234 ALA A O 1
ATOM 1776 N N . LYS A 1 235 ? -21.394 2.924 41.637 1.00 98.50 235 LYS A N 1
ATOM 1777 C CA . LYS A 1 235 ? -21.177 1.719 42.440 1.00 98.50 235 LYS A CA 1
ATOM 1778 C C . LYS A 1 235 ? -21.186 2.042 43.932 1.00 98.50 235 LYS A C 1
ATOM 1780 O O . LYS A 1 235 ? -21.916 1.391 44.667 1.00 98.50 235 LYS A O 1
ATOM 1785 N N . LEU A 1 236 ? -20.470 3.080 44.360 1.00 98.56 236 LEU A N 1
ATOM 1786 C CA . LEU A 1 236 ? -20.455 3.522 45.754 1.00 98.56 236 LEU A CA 1
ATOM 1787 C C . LEU A 1 236 ? -21.865 3.880 46.246 1.00 98.56 236 LEU A C 1
ATOM 1789 O O . LEU A 1 236 ? -22.272 3.431 47.315 1.00 98.56 236 LEU A O 1
ATOM 1793 N N . ARG A 1 237 ? -22.642 4.631 45.450 1.00 98.31 237 ARG A N 1
ATOM 1794 C CA . ARG A 1 237 ? -24.045 4.962 45.774 1.00 98.31 237 ARG A CA 1
ATOM 1795 C C . ARG A 1 237 ? -24.922 3.715 45.873 1.00 98.31 237 ARG A C 1
ATOM 1797 O O . ARG A 1 237 ? -25.799 3.651 46.731 1.00 98.31 237 ARG A O 1
ATOM 1804 N N . LEU A 1 238 ? -24.702 2.728 45.002 1.00 98.31 238 LEU A N 1
ATOM 1805 C CA . LEU A 1 238 ? -25.396 1.445 45.073 1.00 98.31 238 LEU A CA 1
ATOM 1806 C C . LEU A 1 238 ? -25.027 0.680 46.346 1.00 98.31 238 LEU A C 1
ATOM 1808 O O . LEU A 1 238 ? -25.928 0.209 47.032 1.00 98.31 238 LEU A O 1
ATOM 1812 N N . ASP A 1 239 ? -23.743 0.587 46.678 1.00 98.19 239 ASP A N 1
ATOM 1813 C CA . ASP A 1 239 ? -23.261 -0.122 47.865 1.00 98.19 239 ASP A CA 1
ATOM 1814 C C . ASP A 1 239 ? -23.802 0.529 49.151 1.00 98.19 239 ASP A C 1
ATOM 1816 O O . ASP A 1 239 ? -24.316 -0.168 50.028 1.00 98.19 239 ASP A O 1
ATOM 1820 N N . GLN A 1 240 ? -23.812 1.866 49.218 1.00 98.12 240 GLN A N 1
ATOM 1821 C CA . GLN A 1 240 ? -24.442 2.627 50.303 1.00 98.12 240 GLN A CA 1
ATOM 1822 C C . GLN A 1 240 ? -25.947 2.342 50.401 1.00 98.12 240 GLN A C 1
ATOM 1824 O O . GLN A 1 240 ? -26.440 2.006 51.477 1.00 98.12 240 GLN A O 1
ATOM 1829 N N . ALA A 1 241 ? -26.677 2.408 49.283 1.00 97.69 241 ALA A N 1
ATOM 1830 C CA . ALA A 1 241 ? -28.114 2.145 49.274 1.00 97.69 241 ALA A CA 1
ATOM 1831 C C . ALA A 1 241 ? -28.450 0.694 49.654 1.00 97.69 241 ALA A C 1
ATOM 1833 O O . ALA A 1 241 ? -29.439 0.465 50.337 1.00 97.69 241 ALA A O 1
ATOM 1834 N N . VAL A 1 242 ? -27.629 -0.284 49.259 1.00 97.44 242 VAL A N 1
ATOM 1835 C CA . VAL A 1 242 ? -27.797 -1.694 49.649 1.00 97.44 242 VAL A CA 1
ATOM 1836 C C . VAL A 1 242 ? -27.517 -1.891 51.137 1.00 97.44 242 VAL A C 1
ATOM 1838 O O . VAL A 1 242 ? -28.239 -2.643 51.782 1.00 97.44 242 VAL A O 1
ATOM 1841 N N . SER A 1 243 ? -26.504 -1.217 51.690 1.00 97.25 243 SER A N 1
ATOM 1842 C CA . SER A 1 243 ? -26.171 -1.313 53.118 1.00 97.25 243 SER A CA 1
ATOM 1843 C C . SER A 1 243 ? -27.232 -0.702 54.041 1.00 97.25 243 SER A C 1
ATOM 1845 O O . SER A 1 243 ? -27.337 -1.109 55.194 1.00 97.25 243 SER A O 1
ATOM 1847 N N . ALA A 1 244 ? -28.031 0.240 53.531 1.00 97.00 244 ALA A N 1
ATOM 1848 C CA . ALA A 1 244 ? -29.124 0.870 54.267 1.00 97.00 244 ALA A CA 1
ATOM 1849 C C . ALA A 1 244 ? -30.408 0.019 54.310 1.00 97.00 244 ALA A C 1
ATOM 1851 O O . ALA A 1 244 ? -31.291 0.300 55.113 1.00 97.00 244 ALA A O 1
ATOM 1852 N N . VAL A 1 245 ? -30.532 -1.005 53.457 1.00 97.00 245 VAL A N 1
ATOM 1853 C CA . VAL A 1 245 ? -31.721 -1.869 53.402 1.00 97.00 245 VAL A CA 1
ATOM 1854 C C . VAL A 1 245 ? -31.594 -2.990 54.444 1.00 97.00 245 VAL A C 1
ATOM 1856 O O . VAL A 1 245 ? -30.598 -3.722 54.417 1.00 97.00 245 VAL A O 1
ATOM 1859 N N . PRO A 1 246 ? -32.598 -3.200 55.318 1.00 96.88 246 PRO A N 1
ATOM 1860 C CA . PRO A 1 246 ? -32.617 -4.334 56.235 1.00 96.88 246 PRO A CA 1
ATOM 1861 C C . PRO A 1 246 ? -32.480 -5.677 55.491 1.00 96.88 246 PRO A C 1
ATOM 1863 O O . PRO A 1 246 ? -33.089 -5.875 54.434 1.00 96.88 246 PRO A O 1
ATOM 1866 N N . PRO A 1 247 ? -31.712 -6.648 56.019 1.00 95.69 247 PRO A N 1
ATOM 1867 C CA . PRO A 1 247 ? -31.451 -7.910 55.322 1.00 95.69 247 PRO A CA 1
ATOM 1868 C C . PRO A 1 247 ? -32.725 -8.728 55.053 1.00 95.69 247 PRO A C 1
ATOM 1870 O O . PRO A 1 247 ? -32.777 -9.474 54.073 1.00 95.69 247 PRO A O 1
ATOM 1873 N N . GLU A 1 248 ? -33.750 -8.578 55.893 1.00 95.50 248 GLU A N 1
ATOM 1874 C CA . GLU A 1 248 ? -35.060 -9.223 55.746 1.00 95.50 248 GLU A CA 1
ATOM 1875 C C . GLU A 1 248 ? -35.778 -8.736 54.477 1.00 95.50 248 GLU A C 1
ATOM 1877 O O . GLU A 1 248 ? -36.081 -9.544 53.594 1.00 95.50 248 GLU A O 1
ATOM 1882 N N . GLU A 1 249 ? -35.915 -7.418 54.311 1.00 93.19 249 GLU A N 1
ATOM 1883 C CA . GLU A 1 249 ? -36.514 -6.795 53.122 1.00 93.19 249 GLU A CA 1
ATOM 1884 C C . GLU A 1 249 ? -35.712 -7.093 51.849 1.00 93.19 249 GLU A C 1
ATOM 1886 O O . GLU A 1 249 ? -36.268 -7.354 50.778 1.00 93.19 249 GLU A O 1
ATOM 1891 N N . LEU A 1 250 ? -34.379 -7.111 51.953 1.00 93.94 250 LEU A N 1
ATOM 1892 C CA . LEU A 1 250 ? -33.504 -7.432 50.829 1.00 93.94 250 LEU A CA 1
ATOM 1893 C C . LEU A 1 250 ? -33.730 -8.870 50.329 1.00 93.94 250 LEU A C 1
ATOM 1895 O O . LEU A 1 250 ? -33.709 -9.127 49.117 1.00 93.94 250 LEU A O 1
ATOM 1899 N N . ASN A 1 251 ? -33.923 -9.818 51.249 1.00 94.25 251 ASN A N 1
ATOM 1900 C CA . ASN A 1 251 ? -34.176 -11.221 50.930 1.00 94.25 251 ASN A CA 1
ATOM 1901 C C . ASN A 1 251 ? -35.560 -11.413 50.310 1.00 94.25 251 ASN A C 1
ATOM 1903 O O . ASN A 1 251 ? -35.677 -12.107 49.291 1.00 94.25 251 ASN A O 1
ATOM 1907 N N . GLU A 1 252 ? -36.579 -10.756 50.861 1.00 93.69 252 GLU A N 1
ATOM 1908 C CA . GLU A 1 252 ? -37.930 -10.760 50.307 1.00 93.69 252 GLU A CA 1
ATOM 1909 C C . GLU A 1 252 ? -37.936 -10.188 48.885 1.00 93.69 252 GLU A C 1
ATOM 1911 O O . GLU A 1 252 ? -38.320 -10.888 47.938 1.00 93.69 252 GLU A O 1
ATOM 1916 N N . TYR A 1 253 ? -37.352 -9.000 48.692 1.00 92.12 253 TYR A N 1
ATOM 1917 C CA . TYR A 1 253 ? -37.204 -8.368 47.383 1.00 92.12 253 TYR A CA 1
ATOM 1918 C C . TYR A 1 253 ? -36.486 -9.282 46.378 1.00 92.12 253 TYR A C 1
ATOM 1920 O O . TYR A 1 253 ? -36.966 -9.494 45.258 1.00 92.12 253 TYR A O 1
ATOM 1928 N N . ARG A 1 254 ? -35.353 -9.890 46.765 1.00 93.12 254 ARG A N 1
ATOM 1929 C CA . ARG A 1 254 ? -34.605 -10.830 45.907 1.00 93.12 254 ARG A CA 1
ATOM 1930 C C . ARG A 1 254 ? -35.432 -12.063 45.546 1.00 93.12 254 ARG A C 1
ATOM 1932 O O . ARG A 1 254 ? -35.335 -12.524 44.404 1.00 93.12 254 ARG A O 1
ATOM 1939 N N . SER A 1 255 ? -36.225 -12.599 46.472 1.00 93.19 255 SER A N 1
ATOM 1940 C CA . SER A 1 255 ? -37.061 -13.782 46.240 1.00 93.19 255 SER A CA 1
ATOM 1941 C C . SER A 1 255 ? -38.162 -13.499 45.212 1.00 93.19 255 SER A C 1
ATOM 1943 O O . SER A 1 255 ? -38.308 -14.246 44.237 1.00 93.19 255 SER A O 1
ATOM 1945 N N . VAL A 1 256 ? -38.846 -12.359 45.343 1.00 92.00 256 VAL A N 1
ATOM 1946 C CA . VAL A 1 256 ? -39.888 -11.911 44.413 1.00 92.00 256 VAL A CA 1
ATOM 1947 C C . VAL A 1 256 ? -39.281 -11.643 43.038 1.00 92.00 256 VAL A C 1
ATOM 1949 O O . VAL A 1 256 ? -39.807 -12.101 42.020 1.00 92.00 256 VAL A O 1
ATOM 1952 N N . HIS A 1 257 ? -38.127 -10.971 42.980 1.00 90.69 257 HIS A N 1
ATOM 1953 C CA . HIS A 1 257 ? -37.455 -10.669 41.716 1.00 90.69 257 HIS A CA 1
ATOM 1954 C C . HIS A 1 257 ? -36.942 -11.932 41.002 1.00 90.69 257 HIS A C 1
ATOM 1956 O O . HIS A 1 257 ? -37.030 -12.024 39.775 1.00 90.69 257 HIS A O 1
ATOM 1962 N N . ARG A 1 258 ? -36.441 -12.933 41.744 1.00 93.00 258 ARG A N 1
ATOM 1963 C CA . ARG A 1 258 ? -36.068 -14.245 41.184 1.00 93.00 258 ARG A CA 1
ATOM 1964 C C . ARG A 1 258 ? -37.283 -14.990 40.642 1.00 93.00 258 ARG A C 1
ATOM 1966 O O . ARG A 1 258 ? -37.213 -15.473 39.516 1.00 93.00 258 ARG A O 1
ATOM 1973 N N . ARG A 1 259 ? -38.394 -15.033 41.388 1.00 93.12 259 ARG A N 1
ATOM 1974 C CA . ARG A 1 259 ? -39.646 -15.663 40.931 1.00 93.12 259 ARG A CA 1
ATOM 1975 C C . ARG A 1 259 ? -40.153 -15.016 39.644 1.00 93.12 259 ARG A C 1
ATOM 1977 O O . ARG A 1 259 ? -40.419 -15.725 38.682 1.00 93.12 259 ARG A O 1
ATOM 1984 N N . ARG A 1 260 ? -40.189 -13.681 39.571 1.00 92.25 260 ARG A N 1
ATOM 1985 C CA . ARG A 1 260 ? -40.602 -12.962 38.351 1.00 92.25 260 ARG A CA 1
ATOM 1986 C C . ARG A 1 260 ? -39.696 -13.262 37.157 1.00 92.25 260 ARG A C 1
ATOM 1988 O O . ARG A 1 260 ? -40.204 -13.497 36.067 1.00 92.25 260 ARG A O 1
ATOM 1995 N N . LYS A 1 261 ? -38.372 -13.305 37.351 1.00 91.62 261 LYS A N 1
ATOM 1996 C CA . LYS A 1 261 ? -37.430 -13.697 36.287 1.00 91.62 261 LYS A CA 1
ATOM 1997 C C . LYS A 1 261 ? -37.634 -15.142 35.835 1.00 91.62 261 LYS A C 1
ATOM 1999 O O . LYS A 1 261 ? -37.635 -15.388 34.637 1.00 91.62 261 LYS A O 1
ATOM 2004 N N . ALA A 1 262 ? -37.832 -16.075 36.766 1.00 93.12 262 ALA A N 1
ATOM 2005 C CA . ALA A 1 262 ? -38.089 -17.477 36.444 1.00 93.12 262 ALA A CA 1
ATOM 2006 C C . ALA A 1 262 ? -39.388 -17.642 35.642 1.00 93.12 262 ALA A C 1
ATOM 2008 O O . ALA A 1 262 ? -39.390 -18.318 34.618 1.00 93.12 262 ALA A O 1
ATOM 2009 N N . VAL A 1 263 ? -40.461 -16.957 36.051 1.00 94.81 263 VAL A N 1
ATOM 2010 C CA . VAL A 1 263 ? -41.737 -16.948 35.321 1.00 94.81 263 VAL A CA 1
ATOM 2011 C C . VAL A 1 263 ? -41.573 -16.326 33.932 1.00 94.81 263 VAL A C 1
ATOM 2013 O O . VAL A 1 263 ? -42.024 -16.915 32.959 1.00 94.81 263 VAL A O 1
ATOM 2016 N N . ALA A 1 264 ? -40.883 -15.188 33.805 1.00 94.00 264 ALA A N 1
ATOM 2017 C CA . ALA A 1 264 ? -40.648 -14.554 32.505 1.00 94.00 264 ALA A CA 1
ATOM 2018 C C . ALA A 1 264 ? -39.849 -15.455 31.544 1.00 94.00 264 ALA A C 1
ATOM 2020 O O . ALA A 1 264 ? -40.201 -15.567 30.373 1.00 94.00 264 ALA A O 1
ATOM 2021 N N . ILE A 1 265 ? -38.810 -16.137 32.041 1.00 93.56 265 ILE A N 1
ATOM 2022 C CA . ILE A 1 265 ? -38.039 -17.111 31.253 1.00 93.56 265 ILE A CA 1
ATOM 2023 C C . ILE A 1 265 ? -38.934 -18.276 30.821 1.00 93.56 265 ILE A C 1
ATOM 2025 O O . ILE A 1 265 ? -38.926 -18.642 29.649 1.00 93.56 265 ILE A O 1
ATOM 2029 N N . LEU A 1 266 ? -39.735 -18.826 31.736 1.00 96.56 266 LEU A N 1
ATOM 2030 C CA . LEU A 1 266 ? -40.649 -19.930 31.446 1.00 96.56 266 LEU A CA 1
ATOM 2031 C C . LEU A 1 266 ? -41.690 -19.544 30.382 1.00 96.56 266 LEU A C 1
ATOM 2033 O O . LEU A 1 266 ? -41.927 -20.316 29.457 1.00 96.56 266 LEU A O 1
ATOM 2037 N N . VAL A 1 267 ? -42.241 -18.329 30.448 1.00 96.12 267 VAL A N 1
ATOM 2038 C CA . VAL A 1 267 ? -43.156 -17.796 29.424 1.00 96.12 267 VAL A CA 1
ATOM 2039 C C . VAL A 1 267 ? -42.459 -17.659 28.066 1.00 96.12 267 VAL A C 1
ATOM 2041 O O . VAL A 1 267 ? -43.015 -18.097 27.061 1.00 96.12 267 VAL A O 1
ATOM 2044 N N . CYS A 1 268 ? -41.233 -17.123 28.017 1.00 94.69 268 CYS A N 1
ATOM 2045 C CA . CYS A 1 268 ? -40.456 -17.064 26.773 1.00 94.69 268 CYS A CA 1
ATOM 2046 C C . CYS A 1 268 ? -40.217 -18.458 26.175 1.00 94.69 268 CYS A C 1
ATOM 2048 O O . CYS A 1 268 ? -40.367 -18.634 24.970 1.00 94.69 268 CYS A O 1
ATOM 2050 N N . VAL A 1 269 ? -39.881 -19.457 26.998 1.00 96.88 269 VAL A N 1
ATOM 2051 C CA . VAL A 1 269 ? -39.669 -20.838 26.534 1.00 96.88 269 VAL A CA 1
ATOM 2052 C C . VAL A 1 269 ? -40.959 -21.438 25.970 1.00 96.88 269 VAL A C 1
ATOM 2054 O O . VAL A 1 269 ? -40.930 -22.013 24.884 1.00 96.88 269 VAL A O 1
ATOM 2057 N N . ILE A 1 270 ? -42.096 -21.264 26.652 1.00 97.31 270 ILE A N 1
ATOM 2058 C CA . ILE A 1 270 ? -43.400 -21.740 26.162 1.00 97.31 270 ILE A CA 1
ATOM 2059 C C . ILE A 1 270 ? -43.748 -21.090 24.818 1.00 97.31 270 ILE A C 1
ATOM 2061 O O . ILE A 1 270 ? -44.170 -21.788 23.899 1.00 97.31 270 ILE A O 1
ATOM 2065 N N . LEU A 1 271 ? -43.526 -19.780 24.665 1.00 96.62 271 LEU A N 1
ATOM 2066 C CA . LEU A 1 271 ? -43.757 -19.086 23.395 1.00 96.62 271 LEU A CA 1
ATOM 2067 C C . LEU A 1 271 ? -42.885 -19.645 22.264 1.00 96.62 271 LEU A C 1
ATOM 2069 O O . LEU A 1 271 ? -43.394 -19.876 21.171 1.00 96.62 271 LEU A O 1
ATOM 2073 N N . VAL A 1 272 ? -41.604 -19.925 22.525 1.00 97.12 272 VAL A N 1
ATOM 2074 C CA . VAL A 1 272 ? -40.713 -20.560 21.537 1.00 97.12 272 VAL A CA 1
ATOM 2075 C C . VAL A 1 272 ? -41.227 -21.949 21.141 1.00 97.12 272 VAL A C 1
ATOM 2077 O O . VAL A 1 272 ? -41.243 -22.268 19.955 1.00 97.12 272 VAL A O 1
ATOM 2080 N N . ILE A 1 273 ? -41.706 -22.756 22.096 1.00 97.56 273 ILE A N 1
ATOM 2081 C CA . ILE A 1 273 ? -42.289 -24.080 21.813 1.00 97.56 273 ILE A CA 1
ATOM 2082 C C . ILE A 1 273 ? -43.543 -23.951 20.941 1.00 97.56 273 ILE A C 1
ATOM 2084 O O . ILE A 1 273 ? -43.673 -24.678 19.960 1.00 97.56 273 ILE A O 1
ATOM 2088 N N . ILE A 1 274 ? -44.444 -23.014 21.251 1.00 97.75 274 ILE A N 1
ATOM 2089 C CA . ILE A 1 274 ? -45.662 -22.783 20.460 1.00 97.75 274 ILE A CA 1
ATOM 2090 C C . ILE A 1 274 ? -45.307 -22.387 19.020 1.00 97.75 274 ILE A C 1
ATOM 2092 O O . ILE A 1 274 ? -45.889 -22.930 18.083 1.00 97.75 274 ILE A O 1
ATOM 2096 N N . VAL A 1 275 ? -44.328 -21.494 18.831 1.00 97.31 275 VAL A N 1
ATOM 2097 C CA . VAL A 1 275 ? -43.852 -21.098 17.495 1.00 97.31 275 VAL A CA 1
ATOM 2098 C C . VAL A 1 275 ? -43.272 -22.297 16.742 1.00 97.31 275 VAL A C 1
ATOM 2100 O O . VAL A 1 275 ? -43.609 -22.499 15.579 1.00 97.31 275 VAL A O 1
ATOM 2103 N N . LEU A 1 276 ? -42.457 -23.131 17.395 1.00 97.06 276 LEU A N 1
ATOM 2104 C CA . LEU A 1 276 ? -41.897 -24.336 16.775 1.00 97.06 276 LEU A CA 1
ATOM 2105 C C . LEU A 1 276 ? -42.981 -25.346 16.372 1.00 97.06 276 LEU A C 1
ATOM 2107 O O . LEU A 1 276 ? -42.906 -25.902 15.279 1.00 97.06 276 LEU A O 1
ATOM 2111 N N . VAL A 1 277 ? -44.003 -25.559 17.207 1.00 97.69 277 VAL A N 1
ATOM 2112 C CA . VAL A 1 277 ? -45.141 -26.437 16.879 1.00 97.69 277 VAL A CA 1
ATOM 2113 C C . VAL A 1 277 ? -45.945 -25.873 15.707 1.00 97.69 277 VAL A C 1
ATOM 2115 O O . VAL A 1 277 ? -46.290 -26.622 14.799 1.00 97.69 277 VAL A O 1
ATOM 2118 N N . ALA A 1 278 ? -46.204 -24.564 15.680 1.00 97.12 278 ALA A N 1
ATOM 2119 C CA . ALA A 1 278 ? -46.910 -23.923 14.571 1.00 97.12 278 ALA A CA 1
ATOM 2120 C C . ALA A 1 278 ? -46.141 -24.052 13.244 1.00 97.12 278 ALA A C 1
ATOM 2122 O O . ALA A 1 278 ? -46.731 -24.401 12.224 1.00 97.12 278 ALA A O 1
ATOM 2123 N N . VAL A 1 279 ? -44.820 -23.838 13.266 1.00 97.38 279 VAL A N 1
ATOM 2124 C CA . VAL A 1 279 ? -43.943 -24.047 12.100 1.00 97.38 279 VAL A CA 1
ATOM 2125 C C . VAL A 1 279 ? -43.951 -25.514 11.664 1.00 97.38 279 VAL A C 1
ATOM 2127 O O . VAL A 1 279 ? -44.047 -25.792 10.473 1.00 97.38 279 VAL A O 1
ATOM 2130 N N . TYR A 1 280 ? -43.904 -26.456 12.609 1.00 97.38 280 TYR A N 1
ATOM 2131 C CA . TYR A 1 280 ? -43.965 -27.888 12.314 1.00 97.38 280 TYR A CA 1
ATOM 2132 C C . TYR A 1 280 ? -45.294 -28.302 11.664 1.00 97.38 280 TYR A C 1
ATOM 2134 O O . TYR A 1 280 ? -45.286 -29.087 10.722 1.00 97.38 280 TYR A O 1
ATOM 2142 N N . VAL A 1 281 ? -46.424 -27.762 12.133 1.00 97.44 281 VAL A N 1
ATOM 2143 C CA . VAL A 1 281 ? -47.749 -28.021 11.544 1.00 97.44 281 VAL A CA 1
ATOM 2144 C C . VAL A 1 281 ? -47.871 -27.411 10.146 1.00 97.44 281 VAL A C 1
ATOM 2146 O O . VAL A 1 281 ? -48.453 -28.043 9.279 1.00 97.44 281 VAL A O 1
ATOM 2149 N N . LEU A 1 282 ? -47.305 -26.225 9.903 1.00 95.56 282 LEU A N 1
ATOM 2150 C CA . LEU A 1 282 ? -47.305 -25.584 8.578 1.00 95.56 282 LEU A CA 1
ATOM 2151 C C . LEU A 1 282 ? -46.440 -26.310 7.538 1.00 95.56 282 LEU A C 1
ATOM 2153 O O . LEU A 1 282 ? -46.686 -26.181 6.344 1.00 95.56 282 LEU A O 1
ATOM 2157 N N . LEU A 1 283 ? -45.407 -27.028 7.981 1.00 92.75 283 LEU A N 1
ATOM 2158 C CA . LEU A 1 283 ? -44.509 -27.796 7.115 1.00 92.75 283 LEU A CA 1
ATOM 2159 C C . LEU A 1 283 ? -45.035 -29.199 6.781 1.00 92.75 283 LEU A C 1
ATOM 2161 O O . LEU A 1 283 ? -44.370 -29.926 6.041 1.00 92.75 283 LEU A O 1
ATOM 2165 N N . ARG A 1 284 ? -46.180 -29.594 7.342 1.00 87.69 284 ARG A N 1
ATOM 2166 C CA . ARG A 1 284 ? -46.776 -30.919 7.182 1.00 87.69 284 ARG A CA 1
ATOM 2167 C C . ARG A 1 284 ? -48.045 -30.855 6.347 1.00 87.69 284 ARG A C 1
ATOM 2169 O O . ARG A 1 284 ? -48.233 -31.806 5.559 1.00 87.69 284 ARG A O 1
#

Sequence (284 aa):
MAEEKTPEIVNMERAQKAYKQARSAYKSDRSDAKSTLKKAQRSHDKDVKSAEKALEEERERLTRPLASFAGAKLYWDHIEHKKSSLALEEGMVVEVNSSGNTYTTVANTGTIETSSSSPVASASSSAFSENSSIDEGGVSTASRDTRNLFITLKTSNNSMTIQCDPDKEKGARDFADDIAAAASKVTAQAEVNRSRINEAHSEIAKSRGDVDGVNLAKDSFTTVESDTTQLDEAKLRLDQAVSAVPPEELNEYRSVHRRRKAVAILVCVILVIIVLVAVYVLLR

pLDDT: mean 89.1, std 17.67, range [39.09, 98.69]

Radius of gyration: 47.1 Å; chains: 1; bounding box: 86×42×147 Å

Organism: NCBI:txid1341695

Secondary structure (DSSP, 8-state):
--PPPPHHHHHHHHHHHHHHHHHHHHHHHHHHHHHHHHHHHHHHHHHHHHHHHHHHHHHHHHHS-SEEETTEEE-SSEEEETTEEEE--TT-EEEEEEES-EEEEEE--------------------------------EEEEEE--EEEEEEE-SS-EEEEEE-GGGHHHHHHHHHHHHHHHHHHHHHHHHHHHHHHHHHHHHHHHHH--HHHHHHHHHHHHHHH--HHHHHHHHHHHHHHHTS-HHHHHHHHHHHHHHHHHHHHHHHHHHHHHHHHHHHHT-

Foldseek 3Di:
DDPDDDVLNVLLVVLVVLLVVLVVVLVVLLVVLVVQLVVLVVVLVVQLVVLVVLLVVLVVQQVDFPDDALQWTHGLFWIDHDPDIGGQAAVKDKDKDKDDDKDKDWDQPDDDPDDDDDDDDDDDDDDDDDDDDDDDRPGDIDIDDPMWIWIWIDDPPDIDIRIHDPVCSVVSVVVSVVSNVSSNCSVVVVVVSVVSSVVSVVSSVVSNVPCPSSVVSVVSSVVSVPPCPSSVVSVVSSVVSVVPDDPVSVVVVVVVVVVVVVVVVVVVVVVVVVVVVVVVVVVD